Protein AF-A0A7Y5QGI1-F1 (afdb_monomer_lite)

pLDDT: mean 75.84, std 20.22, range [34.66, 97.06]

Secondary structure (DSSP, 8-state):
-HHHHHHHHHHHHHHHHHIIIIIHHHSGGGTT-HHHHHHHHHHHS-TT-EEEEEEEEEEETTEEEEEEEEEEEETTEEEE-HHHHHHHHHHHHHHHHHHHHHHHHHHHHHHHHHHHT-TTS--------------PPP------------------------S---B--SSEEEETTEEEETTSS-HHHHHHHHHHHTT---HHHHHHHHHHHHHHHHHTTSS-HHHHHHHHHHHHHHHH-

Sequence (241 aa):
MRTAGFGCLLLILSMVLLIGIVVIPVLPPLAEEPAIDNYLEPLLCPTGSTIVRDQYSMRDSDGTSYTMDVYCETDKDRENVTDKWIMYGLIGFVVPFVVGLLLFIGGIVRRARRAFQDPLAGLPIAGLSSATVSAASPISGSTARGQGVMVVHQSSATSPVEGVGIDMTGSILRVGGMEIDLNALKQGQVETFVQQAGQIGTTANDLVGRLKQLQEARDAGLITSSEYDRLRQELLDNWTD

Radius of gyration: 32.19 Å; chains: 1; bounding box: 87×61×84 Å

Structure (mmCIF, N/CA/C/O backbone):
data_AF-A0A7Y5QGI1-F1
#
_entry.id   AF-A0A7Y5QGI1-F1
#
loop_
_atom_site.group_PDB
_atom_site.id
_atom_site.type_symbol
_atom_site.label_atom_id
_atom_site.label_alt_id
_atom_site.label_comp_id
_atom_site.label_asym_id
_atom_site.label_entity_id
_atom_site.label_seq_id
_atom_site.pdbx_PDB_ins_code
_atom_site.Cartn_x
_atom_site.Cartn_y
_atom_site.Cartn_z
_atom_site.occupancy
_atom_site.B_iso_or_equiv
_atom_site.auth_seq_id
_atom_site.auth_comp_id
_atom_site.auth_asym_id
_atom_site.auth_atom_id
_atom_site.pdbx_PDB_model_num
ATOM 1 N N . MET A 1 1 ? 7.922 20.805 -21.589 1.00 59.47 1 MET A N 1
ATOM 2 C CA . MET A 1 1 ? 8.777 20.235 -20.519 1.00 59.47 1 MET A CA 1
ATOM 3 C C . MET A 1 1 ? 8.061 20.046 -19.175 1.00 59.47 1 MET A C 1
ATOM 5 O O . MET A 1 1 ? 8.505 19.195 -18.421 1.00 59.47 1 MET A O 1
ATOM 9 N N . ARG A 1 2 ? 6.950 20.743 -18.878 1.00 75.88 2 ARG A N 1
ATOM 10 C CA . ARG A 1 2 ? 6.286 20.687 -17.556 1.00 75.88 2 ARG A CA 1
ATOM 11 C C . ARG A 1 2 ? 5.599 19.356 -17.192 1.00 75.88 2 ARG A C 1
ATOM 13 O O . ARG A 1 2 ? 5.502 19.037 -16.017 1.00 75.88 2 ARG A O 1
ATOM 20 N N . THR A 1 3 ? 5.181 18.546 -18.166 1.00 79.38 3 THR A N 1
ATOM 21 C CA . THR A 1 3 ? 4.403 17.316 -17.903 1.00 79.38 3 THR A CA 1
ATOM 22 C C . THR A 1 3 ? 5.219 16.182 -17.278 1.00 79.38 3 THR A C 1
ATOM 24 O O . THR A 1 3 ? 4.684 15.423 -16.483 1.00 79.38 3 THR A O 1
ATOM 27 N N . ALA A 1 4 ? 6.514 16.077 -17.597 1.00 79.62 4 ALA A N 1
ATOM 28 C CA . ALA A 1 4 ? 7.378 15.040 -17.023 1.00 79.62 4 ALA A CA 1
ATOM 29 C C . ALA A 1 4 ? 7.680 15.301 -15.537 1.00 79.62 4 ALA A C 1
ATOM 31 O O . ALA A 1 4 ? 7.712 14.367 -14.744 1.00 79.62 4 ALA A O 1
ATOM 32 N N . GLY A 1 5 ? 7.847 16.574 -15.154 1.00 88.19 5 GLY A N 1
ATOM 33 C CA . GLY A 1 5 ? 8.018 16.954 -13.749 1.00 88.19 5 GLY A CA 1
ATOM 34 C C . GLY A 1 5 ? 6.765 16.674 -12.922 1.00 88.19 5 GLY A C 1
ATOM 35 O O . GLY A 1 5 ? 6.866 16.164 -11.814 1.00 88.19 5 GLY A O 1
ATOM 36 N N . PHE A 1 6 ? 5.583 16.924 -13.494 1.00 93.25 6 PHE A N 1
ATOM 37 C CA . PHE A 1 6 ? 4.313 16.642 -12.827 1.00 93.25 6 PHE A CA 1
ATOM 38 C C . PHE A 1 6 ? 4.088 15.141 -12.580 1.00 93.25 6 PHE A C 1
ATOM 40 O O . PHE A 1 6 ? 3.668 14.766 -11.491 1.00 93.25 6 PHE A O 1
ATOM 47 N N . GLY A 1 7 ? 4.437 14.274 -13.541 1.00 91.12 7 GLY A N 1
ATOM 48 C CA . GLY A 1 7 ? 4.374 12.819 -13.344 1.00 91.12 7 GLY A CA 1
ATOM 49 C C . GLY A 1 7 ? 5.291 12.332 -12.216 1.00 91.12 7 GLY A C 1
ATOM 50 O O . GLY A 1 7 ? 4.864 11.555 -11.371 1.00 91.12 7 GLY A O 1
ATOM 51 N N . CYS A 1 8 ? 6.522 12.852 -12.149 1.00 93.56 8 CYS A N 1
ATOM 52 C CA . CYS A 1 8 ? 7.457 12.526 -11.067 1.00 93.56 8 CYS A CA 1
ATOM 53 C C . CYS A 1 8 ? 6.937 12.989 -9.693 1.00 93.56 8 CYS A C 1
ATOM 55 O O . CYS A 1 8 ? 6.971 12.226 -8.732 1.00 93.56 8 CYS A O 1
ATOM 57 N N . LEU A 1 9 ? 6.384 14.206 -9.608 1.00 94.75 9 LEU A N 1
ATOM 58 C CA . LEU A 1 9 ? 5.782 14.715 -8.372 1.00 94.75 9 LEU A CA 1
ATOM 59 C C . LEU A 1 9 ? 4.599 13.861 -7.903 1.00 94.75 9 LEU A C 1
ATOM 61 O O . LEU A 1 9 ? 4.500 13.589 -6.712 1.00 94.75 9 LEU A O 1
ATOM 65 N N . LEU A 1 10 ? 3.737 13.406 -8.818 1.00 93.88 10 LEU A N 1
ATOM 66 C CA . LEU A 1 10 ? 2.629 12.506 -8.477 1.00 93.88 10 LEU A CA 1
ATOM 67 C C . LEU A 1 10 ? 3.113 11.154 -7.944 1.00 93.88 10 LEU A C 1
ATOM 69 O O . LEU A 1 10 ? 2.526 10.638 -6.998 1.00 93.88 10 LEU A O 1
ATOM 73 N N . LEU A 1 11 ? 4.193 10.602 -8.502 1.00 94.25 11 LEU A N 1
ATOM 74 C CA . LEU A 1 11 ? 4.784 9.363 -7.992 1.00 94.25 11 LEU A CA 1
ATOM 75 C C . LEU A 1 11 ? 5.359 9.550 -6.584 1.00 94.25 11 LEU A C 1
ATOM 77 O O . LEU A 1 11 ? 5.079 8.734 -5.708 1.00 94.25 11 LEU A O 1
ATOM 81 N N . ILE A 1 12 ? 6.088 10.643 -6.337 1.00 95.31 12 ILE A N 1
ATOM 82 C CA . ILE A 1 12 ? 6.601 10.963 -4.996 1.00 95.31 12 ILE A CA 1
ATOM 83 C C . ILE A 1 12 ? 5.439 11.141 -4.014 1.00 95.31 12 ILE A C 1
ATOM 85 O O . ILE A 1 12 ? 5.464 10.565 -2.930 1.00 95.31 12 ILE A O 1
ATOM 89 N N . LEU A 1 13 ? 4.397 11.879 -4.406 1.00 94.88 13 LEU A N 1
ATOM 90 C CA . LEU A 1 13 ? 3.199 12.060 -3.590 1.00 94.88 13 LEU A CA 1
ATOM 91 C C . LEU A 1 13 ? 2.529 10.718 -3.267 1.00 94.88 13 LEU A C 1
ATOM 93 O O . LEU A 1 13 ? 2.175 10.490 -2.116 1.00 94.88 13 LEU A O 1
ATOM 97 N N . SER A 1 14 ? 2.404 9.815 -4.247 1.00 93.56 14 SER A N 1
ATOM 98 C CA . SER A 1 14 ? 1.838 8.476 -4.027 1.00 93.56 14 SER A CA 1
ATOM 99 C C . SER A 1 14 ? 2.672 7.655 -3.043 1.00 93.56 14 SER A C 1
ATOM 101 O O . SER A 1 14 ? 2.112 6.969 -2.195 1.00 93.56 14 SER A O 1
ATOM 103 N N . MET A 1 15 ? 4.001 7.784 -3.097 1.00 94.12 15 MET A N 1
ATOM 104 C CA . MET A 1 15 ? 4.906 7.097 -2.178 1.00 94.12 15 MET A CA 1
ATOM 105 C C . MET A 1 15 ? 4.758 7.638 -0.753 1.00 94.12 15 MET A C 1
ATOM 107 O O . MET A 1 15 ? 4.635 6.863 0.189 1.00 94.12 15 MET A O 1
ATOM 111 N N . VAL A 1 16 ? 4.720 8.964 -0.593 1.00 94.06 16 VAL A N 1
ATOM 112 C CA . VAL A 1 16 ? 4.500 9.602 0.715 1.00 94.06 16 VAL A CA 1
ATOM 113 C C . VAL A 1 16 ? 3.142 9.202 1.286 1.00 94.06 16 VAL A C 1
ATOM 115 O O . VAL A 1 16 ? 3.044 8.915 2.473 1.00 94.06 16 VAL A O 1
ATOM 118 N N . LEU A 1 17 ? 2.110 9.134 0.445 1.00 90.81 17 LEU A N 1
ATOM 119 C CA . LEU A 1 17 ? 0.764 8.753 0.855 1.00 90.81 17 LEU A CA 1
ATOM 120 C C . LEU A 1 17 ? 0.681 7.268 1.244 1.00 90.81 17 LEU A C 1
ATOM 122 O O . LEU A 1 17 ? 0.070 6.950 2.258 1.00 90.81 17 LEU A O 1
ATOM 126 N N . LEU A 1 18 ? 1.362 6.369 0.523 1.00 90.06 18 LEU A N 1
ATOM 127 C CA . LEU A 1 18 ? 1.477 4.959 0.915 1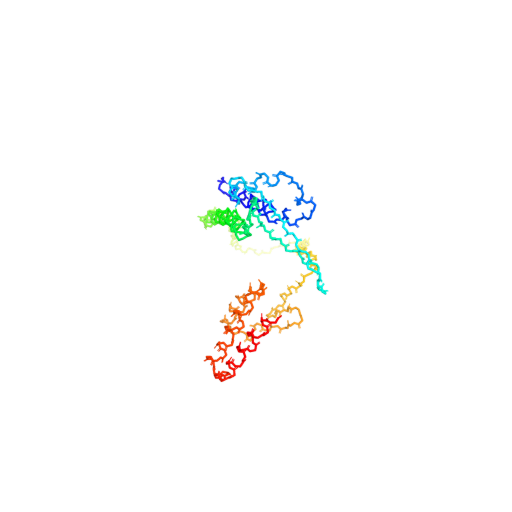.00 90.06 18 LEU A CA 1
ATOM 128 C C . LEU A 1 18 ? 2.197 4.806 2.254 1.00 90.06 18 LEU A C 1
ATOM 130 O O . LEU A 1 18 ? 1.719 4.085 3.125 1.00 90.06 18 LEU A O 1
ATOM 134 N N . ILE A 1 19 ? 3.319 5.502 2.446 1.00 91.06 19 ILE A N 1
ATOM 135 C CA . ILE A 1 19 ? 4.050 5.465 3.717 1.00 91.06 19 ILE A CA 1
ATOM 136 C C . ILE A 1 19 ? 3.165 6.015 4.841 1.00 91.06 19 ILE A C 1
ATOM 138 O O . ILE A 1 19 ? 3.051 5.390 5.891 1.00 91.06 19 ILE A O 1
ATOM 142 N N . GLY A 1 20 ? 2.491 7.139 4.600 1.00 89.25 20 GLY A N 1
ATOM 143 C CA . GLY A 1 20 ? 1.634 7.796 5.580 1.00 89.25 20 GLY A CA 1
ATOM 144 C C . GLY A 1 20 ? 0.416 6.976 6.001 1.00 89.25 20 GLY A C 1
ATOM 145 O O . GLY A 1 20 ? 0.066 6.976 7.175 1.00 89.25 20 GLY A O 1
ATOM 146 N N . ILE A 1 21 ? -0.217 6.268 5.063 1.00 85.31 21 ILE A N 1
ATOM 147 C CA . ILE A 1 21 ? -1.444 5.507 5.334 1.00 85.31 21 ILE A CA 1
ATOM 148 C C . ILE A 1 21 ? -1.148 4.070 5.764 1.00 85.31 21 ILE A C 1
ATOM 150 O O . ILE A 1 21 ? -1.840 3.551 6.630 1.00 85.31 21 ILE A O 1
ATOM 154 N N . VAL A 1 22 ? -0.151 3.413 5.166 1.00 84.81 22 VAL A N 1
ATOM 155 C CA . VAL A 1 22 ? 0.097 1.977 5.378 1.00 84.81 22 VAL A CA 1
ATOM 156 C C . VAL A 1 22 ? 1.234 1.745 6.363 1.00 84.81 22 VAL A C 1
ATOM 158 O O . VAL A 1 22 ? 1.105 0.933 7.269 1.00 84.81 22 VAL A O 1
ATOM 161 N N . VAL A 1 23 ? 2.359 2.446 6.204 1.00 85.75 23 VAL A N 1
ATOM 162 C CA . VAL A 1 23 ? 3.575 2.147 6.980 1.00 85.75 23 VAL A CA 1
ATOM 163 C C . VAL A 1 23 ? 3.521 2.780 8.368 1.00 85.75 23 VAL A C 1
ATOM 165 O O . VAL A 1 23 ? 3.872 2.122 9.343 1.00 85.75 23 VAL A O 1
ATOM 168 N N . ILE A 1 24 ? 3.069 4.033 8.475 1.00 87.81 24 ILE A N 1
ATOM 169 C CA . ILE A 1 24 ? 3.027 4.758 9.754 1.00 87.81 24 ILE A CA 1
ATOM 170 C C . ILE A 1 24 ? 2.150 4.049 10.802 1.00 87.81 24 ILE A C 1
ATOM 172 O O . ILE A 1 24 ? 2.659 3.831 11.899 1.00 87.81 24 ILE A O 1
ATOM 176 N N . PRO A 1 25 ? 0.902 3.624 10.510 1.00 79.56 25 PRO A N 1
ATOM 177 C CA . PRO A 1 25 ? 0.055 2.983 11.523 1.00 79.56 25 PRO A CA 1
ATOM 178 C C . PRO A 1 25 ? 0.563 1.615 11.992 1.00 79.56 25 PRO A C 1
ATOM 180 O O . PRO A 1 25 ? 0.227 1.176 13.086 1.00 79.56 25 PRO A O 1
ATOM 183 N N . VAL A 1 26 ? 1.376 0.936 11.176 1.00 79.19 26 VAL A N 1
ATOM 184 C CA . VAL A 1 26 ? 1.947 -0.380 11.509 1.00 79.19 26 VAL A CA 1
ATOM 185 C C . VAL A 1 26 ? 3.152 -0.251 12.448 1.00 79.19 26 VAL A C 1
ATOM 187 O O . VAL A 1 26 ? 3.536 -1.222 13.098 1.00 79.19 26 VAL A O 1
ATOM 190 N N . LEU A 1 27 ? 3.753 0.939 12.565 1.00 83.69 27 LEU A N 1
ATOM 191 C CA . LEU A 1 27 ? 4.884 1.157 13.459 1.00 83.69 27 LEU A CA 1
ATOM 192 C C . LEU A 1 27 ? 4.400 1.322 14.915 1.00 83.69 27 LEU A C 1
ATOM 194 O O . LEU A 1 27 ? 3.726 2.307 15.219 1.00 83.69 27 LEU A O 1
ATOM 198 N N . PRO A 1 28 ? 4.823 0.441 15.846 1.00 77.62 28 PRO A N 1
ATOM 199 C CA . PRO A 1 28 ? 4.409 0.484 17.251 1.00 77.62 28 PRO A CA 1
ATOM 200 C C . PRO A 1 28 ? 4.540 1.854 17.941 1.00 77.62 28 PRO A C 1
ATOM 202 O O . PRO A 1 28 ? 3.606 2.247 18.632 1.00 77.62 28 PRO A O 1
ATOM 205 N N . PRO A 1 29 ? 5.633 2.632 17.764 1.00 80.56 29 PRO A N 1
ATOM 206 C CA . PRO A 1 29 ? 5.785 3.900 18.480 1.00 80.56 29 PRO A CA 1
ATOM 207 C C . PRO A 1 29 ? 4.872 5.026 17.971 1.00 80.56 29 PRO A C 1
ATOM 209 O O . PRO A 1 29 ? 4.845 6.088 18.584 1.00 80.56 29 PRO A O 1
ATOM 212 N N . LEU A 1 30 ? 4.167 4.837 16.850 1.00 77.88 30 LEU A N 1
ATOM 213 C CA . LEU A 1 30 ? 3.299 5.858 16.249 1.00 77.88 30 LEU A CA 1
ATOM 214 C C . LEU A 1 30 ? 1.807 5.573 16.462 1.00 77.88 30 LEU A C 1
ATOM 216 O O . LEU A 1 30 ? 0.984 6.424 16.143 1.00 77.88 30 LEU A O 1
ATOM 220 N N . ALA A 1 31 ? 1.450 4.413 17.020 1.00 70.25 31 ALA A N 1
ATOM 221 C CA . ALA A 1 31 ? 0.056 4.028 17.232 1.00 70.25 31 ALA A CA 1
ATOM 222 C C . ALA A 1 31 ? -0.657 4.861 18.317 1.00 70.25 31 ALA A C 1
ATOM 224 O O . ALA A 1 31 ? -1.880 4.951 18.294 1.00 70.25 31 ALA A O 1
ATOM 225 N N . GLU A 1 32 ? 0.093 5.480 19.235 1.00 80.19 32 GLU A N 1
ATOM 226 C CA . GLU A 1 32 ? -0.442 6.236 20.382 1.00 80.19 32 GLU A CA 1
ATOM 227 C C . GLU A 1 32 ? -0.577 7.751 20.121 1.00 80.19 32 GLU A C 1
ATOM 229 O O . GLU A 1 32 ? -0.894 8.516 21.032 1.00 80.19 32 GLU A O 1
ATOM 234 N N . GLU A 1 33 ? -0.308 8.221 18.898 1.00 84.94 33 GLU A N 1
ATOM 235 C CA . GLU A 1 33 ? -0.303 9.653 18.581 1.00 84.94 33 GLU A CA 1
ATOM 236 C C . GLU A 1 33 ? -1.724 10.139 18.206 1.00 84.94 33 GLU A C 1
ATOM 238 O O . GLU A 1 33 ? -2.267 9.731 17.172 1.00 84.94 33 GLU A O 1
ATOM 243 N N . PRO A 1 34 ? -2.357 11.021 19.010 1.00 86.75 34 PRO A N 1
ATOM 244 C CA . PRO A 1 34 ? -3.757 11.403 18.818 1.00 86.75 34 PRO A CA 1
ATOM 245 C C . PRO A 1 34 ? -3.996 12.222 17.541 1.00 86.75 34 PRO A C 1
ATOM 247 O O . PRO A 1 34 ? -5.144 12.368 17.113 1.00 86.75 34 PRO A O 1
ATOM 250 N N . ALA A 1 35 ? -2.965 12.784 16.899 1.00 86.94 35 ALA A N 1
ATOM 251 C CA . ALA A 1 35 ? -3.150 13.525 15.652 1.00 86.94 35 ALA A CA 1
ATOM 252 C C . ALA A 1 35 ? -3.557 12.604 14.494 1.00 86.94 35 ALA A C 1
ATOM 254 O O . ALA A 1 35 ? -4.294 13.029 13.602 1.00 86.94 35 ALA A O 1
ATOM 255 N N . ILE A 1 36 ? -3.107 11.346 14.520 1.00 83.44 36 ILE A N 1
ATOM 256 C CA . ILE A 1 36 ? -3.449 10.347 13.504 1.00 83.44 36 ILE A CA 1
ATOM 257 C C . ILE A 1 36 ? -4.935 9.982 13.617 1.00 83.44 36 ILE A C 1
ATOM 259 O O . ILE A 1 36 ? -5.638 9.921 12.604 1.00 83.44 36 ILE A O 1
ATOM 263 N N . ASP A 1 37 ? -5.436 9.834 14.843 1.00 86.75 37 ASP A N 1
ATOM 264 C CA . ASP A 1 37 ? -6.838 9.499 15.112 1.00 86.75 37 ASP A CA 1
ATOM 265 C C . ASP A 1 37 ? -7.783 10.596 14.636 1.00 86.75 37 ASP A C 1
ATOM 267 O O . ASP A 1 37 ? -8.708 10.309 13.882 1.00 86.75 37 ASP A O 1
ATOM 271 N N . ASN A 1 38 ? -7.471 11.861 14.931 1.00 89.38 38 ASN A N 1
ATOM 272 C CA . ASN A 1 38 ? -8.275 13.005 14.489 1.00 89.38 38 ASN A CA 1
ATOM 273 C C . ASN A 1 38 ? -8.428 13.106 12.957 1.00 89.38 38 ASN A C 1
ATOM 275 O O . ASN A 1 38 ? -9.397 13.690 12.469 1.00 89.38 38 ASN A O 1
ATOM 279 N N . TYR A 1 39 ? -7.471 12.581 12.184 1.00 87.69 39 TYR A N 1
ATOM 280 C CA . TYR A 1 39 ? -7.550 12.586 10.721 1.00 87.69 39 TYR A CA 1
ATOM 281 C C . TYR A 1 39 ? -8.333 11.388 10.169 1.00 87.69 39 TYR A C 1
ATOM 283 O O . TYR A 1 39 ? -9.070 11.523 9.190 1.00 87.69 39 TYR A O 1
ATOM 291 N N . LEU A 1 40 ? -8.172 10.214 10.783 1.00 87.69 40 LEU A N 1
ATOM 292 C CA . LEU A 1 40 ? -8.772 8.960 10.319 1.00 87.69 40 LEU A CA 1
ATOM 293 C C . LEU A 1 40 ? -10.220 8.783 10.783 1.00 87.69 40 LEU A C 1
ATOM 295 O O . LEU A 1 40 ? -11.025 8.221 10.043 1.00 87.69 40 LEU A O 1
ATOM 299 N N . GLU A 1 41 ? -10.559 9.279 11.970 1.00 92.75 41 GLU A N 1
ATOM 300 C CA . GLU A 1 41 ? -11.887 9.165 12.574 1.00 92.75 41 GLU A CA 1
ATOM 301 C C . GLU A 1 41 ? -13.013 9.693 11.663 1.00 92.75 41 GLU A C 1
ATOM 303 O O . GLU A 1 41 ? -13.912 8.911 11.361 1.00 92.75 41 GLU A O 1
ATOM 308 N N . PRO A 1 42 ? -12.968 10.920 11.098 1.00 93.25 42 PRO A N 1
ATOM 309 C CA . PRO A 1 42 ? -14.032 11.398 10.208 1.00 93.25 42 PRO A CA 1
ATOM 310 C C . PRO A 1 42 ? -14.078 10.686 8.848 1.00 93.25 42 PRO A C 1
ATOM 312 O O . PRO A 1 42 ? -15.062 10.821 8.119 1.00 93.25 42 PRO A O 1
ATOM 315 N N . LEU A 1 43 ? -13.008 9.981 8.466 1.00 90.75 43 LEU A N 1
ATOM 316 C CA . LEU A 1 43 ? -12.928 9.272 7.189 1.00 90.75 43 LEU A CA 1
ATOM 317 C C . LEU A 1 43 ? -13.484 7.845 7.293 1.00 90.75 43 LEU A C 1
ATOM 319 O O . LEU A 1 43 ? -14.101 7.349 6.350 1.00 90.75 43 LEU A O 1
ATOM 323 N N . LEU A 1 44 ? -13.234 7.182 8.422 1.00 93.81 44 LEU A N 1
ATOM 324 C CA . LEU A 1 44 ? -13.557 5.771 8.634 1.00 93.81 44 LEU A CA 1
ATOM 325 C C . LEU A 1 44 ? -14.827 5.572 9.455 1.00 93.81 44 LEU A C 1
ATOM 327 O O . LEU A 1 44 ? -15.577 4.630 9.191 1.00 93.81 44 LEU A O 1
ATOM 331 N N . CYS A 1 45 ? -15.055 6.445 10.433 1.00 96.00 45 CYS A N 1
ATOM 332 C CA . CYS A 1 45 ? -16.084 6.276 11.437 1.00 96.00 45 CYS A CA 1
ATOM 333 C C . CYS A 1 45 ? -17.232 7.287 11.261 1.00 96.00 45 CYS A C 1
ATOM 335 O O . CYS A 1 45 ? -17.018 8.428 10.840 1.00 96.00 45 CYS A O 1
ATOM 337 N N . PRO A 1 46 ? -18.479 6.892 11.575 1.00 94.94 46 PRO A N 1
ATOM 338 C CA . PRO A 1 46 ? -19.593 7.825 11.686 1.00 94.94 46 PRO A CA 1
ATOM 339 C C . PRO A 1 46 ? -19.322 8.926 12.725 1.00 94.94 46 PRO A C 1
ATOM 341 O O . PRO A 1 46 ? -18.573 8.749 13.684 1.00 94.94 46 PRO A O 1
ATOM 344 N N . THR A 1 47 ? -19.977 10.077 12.575 1.00 94.69 47 THR A N 1
ATOM 345 C CA . THR A 1 47 ? -19.866 11.176 13.546 1.00 94.69 47 THR A CA 1
ATOM 346 C C . THR A 1 47 ? -20.300 10.725 14.943 1.00 94.69 47 THR A C 1
ATOM 348 O O . THR A 1 47 ? -21.463 10.367 15.127 1.00 94.69 47 THR A O 1
ATOM 351 N N . GLY A 1 48 ? -19.393 10.811 15.921 1.00 93.50 48 GLY A N 1
ATOM 352 C CA . GLY A 1 48 ? -19.661 10.495 17.330 1.00 93.50 48 GLY A CA 1
ATOM 353 C C . GLY A 1 48 ? -19.208 9.108 17.797 1.00 93.50 48 GLY A C 1
ATOM 354 O O . GLY A 1 48 ? -19.480 8.764 18.942 1.00 93.50 48 GLY A O 1
ATOM 355 N N . SER A 1 49 ? -18.531 8.328 16.951 1.00 95.94 49 SER A N 1
ATOM 356 C CA . SER A 1 49 ? -17.872 7.073 17.345 1.00 95.94 49 SER A CA 1
ATOM 357 C C . SER A 1 49 ? -16.357 7.222 17.324 1.00 95.94 49 SER A C 1
ATOM 35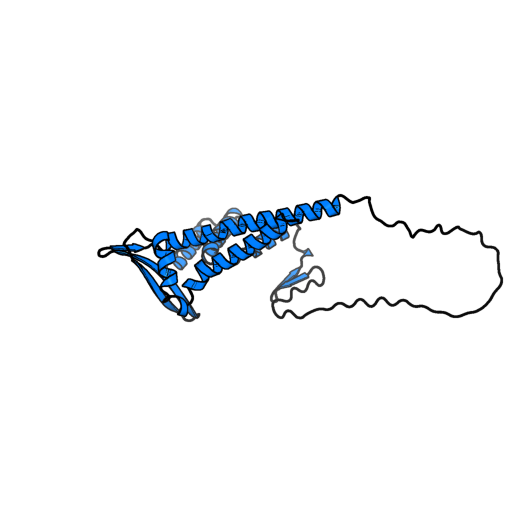9 O O . SER A 1 49 ? -15.839 7.845 16.399 1.00 95.94 49 SER A O 1
ATOM 361 N N . THR A 1 50 ? -15.672 6.598 18.280 1.00 95.12 50 THR A N 1
ATOM 362 C CA . THR A 1 50 ? -14.213 6.670 18.416 1.00 95.12 50 THR A CA 1
ATOM 363 C C . THR A 1 50 ? -13.533 5.506 17.710 1.00 95.12 50 THR A C 1
ATOM 365 O O . THR A 1 50 ? -14.004 4.367 17.779 1.00 95.12 50 THR A O 1
ATOM 368 N N . ILE A 1 51 ? -12.401 5.773 17.060 1.00 94.00 51 ILE A N 1
ATOM 369 C CA . ILE A 1 51 ? -11.585 4.729 16.439 1.00 94.00 51 ILE A CA 1
ATOM 370 C C . ILE A 1 51 ? -10.789 3.967 17.506 1.00 94.00 51 ILE A C 1
ATOM 372 O O . ILE A 1 51 ? -10.109 4.566 18.335 1.00 94.00 51 ILE A O 1
ATOM 376 N N . VAL A 1 52 ? -10.861 2.639 17.475 1.00 93.81 52 VAL A N 1
ATOM 377 C CA . VAL A 1 52 ? -10.085 1.747 18.346 1.00 93.81 52 VAL A CA 1
ATOM 378 C C . VAL A 1 52 ? -9.294 0.796 17.459 1.00 93.81 52 VAL A C 1
ATOM 380 O O . VAL A 1 52 ? -9.834 0.226 16.508 1.00 93.81 52 VAL A O 1
ATOM 383 N N . ARG A 1 53 ? -7.996 0.655 17.736 1.00 91.31 53 ARG A N 1
ATOM 384 C CA . ARG A 1 53 ? -7.097 -0.235 16.994 1.00 91.31 53 ARG A CA 1
ATOM 385 C C . ARG A 1 53 ? -6.616 -1.335 17.924 1.00 91.31 53 ARG A C 1
ATOM 387 O O . ARG A 1 53 ? -5.864 -1.056 18.855 1.00 91.31 53 ARG A O 1
ATOM 394 N N . ASP A 1 54 ? -7.017 -2.565 17.639 1.00 92.75 54 ASP A N 1
ATOM 395 C CA . ASP A 1 54 ? -6.541 -3.732 18.374 1.00 92.75 54 ASP A CA 1
ATOM 396 C C . ASP A 1 54 ? -5.389 -4.356 17.579 1.00 92.75 54 ASP A C 1
ATOM 398 O O . ASP A 1 54 ? -5.554 -4.795 16.438 1.00 92.75 54 ASP A O 1
ATOM 402 N N . GLN A 1 55 ? -4.190 -4.340 18.163 1.00 88.88 55 GLN A N 1
ATOM 403 C CA . GLN A 1 55 ? -2.987 -4.891 17.547 1.00 88.88 55 GLN A CA 1
ATOM 404 C C . GLN A 1 55 ? -2.677 -6.248 18.180 1.00 88.88 55 GLN A C 1
ATOM 406 O O . GLN A 1 55 ? -2.408 -6.346 19.379 1.00 88.88 55 GLN A O 1
ATOM 411 N N . TYR A 1 56 ? -2.702 -7.303 17.371 1.00 89.69 56 TYR A N 1
ATOM 412 C CA . TYR A 1 56 ? -2.386 -8.656 17.808 1.00 89.69 56 TYR A CA 1
ATOM 413 C C . TYR A 1 56 ? -0.999 -9.027 17.287 1.00 89.69 56 TYR A C 1
ATOM 415 O O . TYR A 1 56 ? -0.728 -8.950 16.088 1.00 89.69 56 TYR A O 1
ATOM 423 N N . SER A 1 57 ? -0.106 -9.437 18.186 1.00 91.00 57 SER A N 1
ATOM 424 C CA . SER A 1 57 ? 1.172 -10.036 17.804 1.00 91.00 57 SER A CA 1
ATOM 425 C C . SER A 1 57 ? 1.067 -11.552 17.923 1.00 91.00 57 SER A C 1
ATOM 427 O O . SER A 1 57 ? 0.899 -12.063 19.033 1.00 91.00 57 SER A O 1
ATOM 429 N N . MET A 1 58 ? 1.195 -12.270 16.813 1.00 89.88 58 MET A N 1
ATOM 430 C CA . MET A 1 58 ? 1.368 -13.722 16.839 1.00 89.88 58 MET A CA 1
ATOM 431 C C . MET A 1 58 ? 2.864 -14.017 16.752 1.00 89.88 58 MET A C 1
ATOM 433 O O . MET A 1 58 ? 3.583 -13.443 15.932 1.00 89.88 58 MET A O 1
ATOM 437 N N . ARG A 1 59 ? 3.361 -14.847 17.670 1.00 91.81 59 ARG A N 1
ATOM 438 C CA . ARG A 1 59 ? 4.770 -15.237 17.717 1.00 91.81 59 ARG A CA 1
ATOM 439 C C . ARG A 1 59 ? 4.875 -16.700 17.335 1.00 91.81 59 ARG A C 1
ATOM 441 O O . ARG A 1 59 ? 4.627 -17.565 18.170 1.00 91.81 59 ARG A O 1
ATOM 448 N N . ASP A 1 60 ? 5.278 -16.930 16.096 1.00 92.19 60 ASP A N 1
ATOM 449 C CA . ASP A 1 60 ? 5.518 -18.258 15.553 1.00 92.19 60 ASP A CA 1
ATOM 450 C C . ASP A 1 60 ? 7.019 -18.549 15.480 1.00 92.19 60 ASP A C 1
ATOM 452 O O . ASP A 1 60 ? 7.869 -17.673 15.672 1.00 92.19 60 ASP A O 1
ATOM 456 N N . SER A 1 61 ? 7.351 -19.809 15.197 1.00 93.31 61 SER A N 1
ATOM 457 C CA . SER A 1 61 ? 8.723 -20.288 14.980 1.00 93.31 61 SER A CA 1
ATOM 458 C C . SER A 1 61 ? 9.496 -19.447 13.953 1.00 93.31 61 SER A C 1
ATOM 460 O O . SER A 1 61 ? 10.711 -19.299 14.076 1.00 93.31 61 SER A O 1
ATOM 462 N N . ASP A 1 62 ? 8.781 -18.875 12.979 1.00 93.12 62 ASP A N 1
ATOM 463 C CA . ASP A 1 62 ? 9.336 -18.123 11.848 1.00 93.12 62 ASP A CA 1
ATOM 464 C C . ASP A 1 62 ? 9.433 -16.608 12.097 1.00 93.12 62 ASP A C 1
ATOM 466 O O . ASP A 1 62 ? 9.995 -15.875 11.280 1.00 93.12 62 ASP A O 1
ATOM 470 N N . GLY A 1 63 ? 8.924 -16.114 13.231 1.00 91.12 63 GLY A N 1
ATOM 471 C CA . GLY A 1 63 ? 9.010 -14.702 13.597 1.00 91.12 63 GLY A CA 1
ATOM 472 C C . GLY A 1 63 ? 7.778 -14.162 14.318 1.00 91.12 63 GLY A C 1
ATOM 473 O O . GLY A 1 63 ? 6.835 -14.877 14.643 1.00 91.12 63 GLY A O 1
ATOM 474 N N . THR A 1 64 ? 7.807 -12.856 14.586 1.00 89.88 64 THR A N 1
ATOM 475 C CA . THR A 1 64 ? 6.650 -12.127 15.115 1.00 89.88 64 THR A CA 1
ATOM 476 C C . THR A 1 64 ? 5.892 -11.505 13.949 1.00 89.88 64 THR A C 1
ATOM 478 O O . THR A 1 64 ? 6.434 -10.630 13.269 1.00 89.88 64 THR A O 1
ATOM 481 N N . SER A 1 65 ? 4.653 -11.932 13.728 1.00 86.62 65 SER A N 1
ATOM 482 C CA . SER A 1 65 ? 3.725 -11.251 12.830 1.00 86.62 65 SER A CA 1
ATOM 483 C C . SER A 1 65 ? 2.868 -10.276 13.636 1.00 86.62 65 SER A C 1
ATOM 485 O O . SER A 1 65 ? 2.508 -10.529 14.788 1.00 86.62 65 SER A O 1
ATOM 487 N N . TYR A 1 66 ? 2.582 -9.124 13.039 1.00 85.06 66 TYR A N 1
ATOM 488 C CA . TYR A 1 66 ? 1.711 -8.107 13.613 1.00 85.06 66 TYR A CA 1
ATOM 489 C C . TYR A 1 66 ? 0.500 -7.975 12.702 1.00 85.06 66 TYR A C 1
ATOM 491 O O . TYR A 1 66 ? 0.652 -7.698 11.512 1.00 85.06 66 TYR A O 1
ATOM 499 N N . THR A 1 67 ? -0.686 -8.181 13.262 1.00 87.88 67 THR A N 1
ATOM 500 C CA . THR A 1 67 ? -1.954 -7.885 12.596 1.00 87.88 67 THR A CA 1
ATOM 501 C C . THR A 1 67 ? -2.686 -6.800 13.376 1.00 87.88 67 THR A C 1
ATOM 503 O O . THR A 1 67 ? -2.521 -6.677 14.591 1.00 87.88 67 THR A O 1
ATOM 506 N N . MET A 1 68 ? -3.444 -5.970 12.672 1.00 89.00 68 MET A N 1
ATOM 507 C CA . MET A 1 68 ? -4.164 -4.844 13.252 1.00 89.00 68 MET A CA 1
ATOM 508 C C . MET A 1 68 ? -5.584 -4.840 12.717 1.00 89.00 68 MET A C 1
ATOM 510 O O . MET A 1 68 ? -5.780 -4.773 11.503 1.00 89.00 68 MET A O 1
ATOM 514 N N . ASP A 1 69 ? -6.545 -4.851 13.632 1.00 93.19 69 ASP A N 1
ATOM 515 C CA . ASP A 1 69 ? -7.946 -4.635 13.309 1.00 93.19 69 ASP A CA 1
ATOM 516 C C . ASP A 1 69 ? -8.379 -3.237 13.744 1.00 93.19 69 ASP A C 1
ATOM 518 O O . ASP A 1 69 ? -7.977 -2.731 14.797 1.00 93.19 69 ASP A O 1
ATOM 522 N N . VAL A 1 70 ? -9.192 -2.599 12.904 1.00 93.62 70 VAL A N 1
ATOM 523 C CA . VAL A 1 70 ? -9.699 -1.248 13.129 1.00 93.62 70 VAL A CA 1
ATOM 524 C C . VAL A 1 70 ? -11.198 -1.323 13.356 1.00 93.62 70 VAL A C 1
ATOM 526 O O . VAL A 1 70 ? -11.952 -1.781 12.493 1.00 93.62 70 VAL A O 1
ATOM 529 N N . TYR A 1 71 ? -11.628 -0.825 14.507 1.00 96.12 71 TYR A N 1
ATOM 530 C CA . TYR A 1 71 ? -13.024 -0.783 14.909 1.00 96.12 71 TYR A CA 1
ATOM 531 C C . TYR A 1 71 ? -13.471 0.661 15.112 1.00 96.12 71 TYR A C 1
ATOM 533 O O . TYR A 1 71 ? -12.705 1.502 15.584 1.00 96.12 71 TYR A O 1
ATOM 541 N N . CYS A 1 72 ? -14.730 0.938 14.787 1.00 96.94 72 CYS A N 1
ATOM 542 C CA . CYS A 1 72 ? -15.412 2.127 15.285 1.00 96.94 72 CYS A CA 1
ATOM 543 C C . CYS A 1 72 ? -16.257 1.695 16.481 1.00 96.94 72 CYS A C 1
ATOM 545 O O . CYS A 1 72 ? -17.190 0.899 16.335 1.00 96.94 72 CYS A O 1
ATOM 547 N N . GLU A 1 73 ? -15.905 2.187 17.665 1.00 97.06 73 GLU A N 1
ATOM 548 C CA . GLU A 1 73 ? -16.627 1.901 18.898 1.00 97.06 73 GLU A CA 1
ATOM 549 C C . GLU A 1 73 ? -17.591 3.050 19.204 1.00 97.06 73 GLU A C 1
ATOM 551 O O . GLU A 1 73 ? -17.221 4.224 19.271 1.00 97.06 73 GLU A O 1
ATOM 556 N N . THR A 1 74 ? -18.862 2.693 19.348 1.00 96.38 74 THR A N 1
ATOM 557 C CA . THR A 1 74 ? -19.909 3.543 19.924 1.00 96.38 74 THR A CA 1
ATOM 558 C C . THR A 1 74 ? -20.265 2.966 21.296 1.00 96.38 74 THR A C 1
ATOM 560 O O . THR A 1 74 ? -20.023 1.786 21.531 1.00 96.38 74 THR A O 1
ATOM 563 N N . ASP A 1 75 ? -20.922 3.726 22.179 1.00 95.44 75 ASP A N 1
ATOM 564 C CA . ASP A 1 75 ? -21.318 3.300 23.541 1.00 95.44 75 ASP A CA 1
ATOM 565 C C . ASP A 1 75 ? -21.998 1.913 23.657 1.00 95.44 75 ASP A C 1
ATOM 567 O O . ASP A 1 75 ? -22.147 1.385 24.760 1.00 95.44 75 ASP A O 1
ATOM 571 N N . LYS A 1 76 ? -22.500 1.342 22.554 1.00 92.69 76 LYS A N 1
ATOM 572 C CA . LYS A 1 76 ? -23.276 0.094 22.535 1.00 92.69 76 LYS A CA 1
ATOM 573 C C . LYS A 1 76 ? -22.852 -0.919 21.474 1.00 92.69 76 LYS A C 1
ATOM 575 O O . LYS A 1 76 ? -23.397 -2.019 21.496 1.00 92.69 76 LYS A O 1
ATOM 580 N N . ASP A 1 77 ? -21.965 -0.563 20.546 1.00 96.81 77 ASP A N 1
ATOM 581 C CA . ASP A 1 77 ? -21.651 -1.426 19.404 1.00 96.81 77 ASP A CA 1
ATOM 582 C C . ASP A 1 77 ? -20.227 -1.198 18.877 1.00 96.81 77 ASP A C 1
ATOM 584 O O . ASP A 1 77 ? -19.698 -0.083 18.956 1.00 96.81 77 ASP A O 1
ATOM 588 N N . ARG A 1 78 ? -19.627 -2.260 18.329 1.00 96.69 78 ARG A N 1
ATOM 589 C CA . ARG A 1 78 ? -18.307 -2.248 17.680 1.00 96.69 78 ARG A CA 1
ATOM 590 C C . ARG A 1 78 ? -18.457 -2.730 16.242 1.00 96.69 78 ARG A C 1
ATOM 592 O O . ARG A 1 78 ? -18.653 -3.918 15.997 1.00 96.69 78 ARG A O 1
ATOM 599 N N . GLU A 1 79 ? -18.310 -1.817 15.287 1.00 96.81 79 GLU A N 1
ATOM 600 C CA . GLU A 1 79 ? -18.310 -2.159 13.861 1.00 96.81 79 GLU A CA 1
ATOM 601 C C . GLU A 1 79 ? -16.865 -2.360 13.384 1.00 96.81 79 GLU A C 1
ATOM 603 O O . GLU A 1 79 ? -16.021 -1.476 13.548 1.00 96.81 79 GLU A O 1
ATOM 608 N N . ASN A 1 80 ? -16.569 -3.520 12.787 1.00 95.81 80 ASN A N 1
ATOM 609 C CA . ASN A 1 80 ? -15.286 -3.753 12.125 1.00 95.81 80 ASN A CA 1
ATOM 610 C C . ASN A 1 80 ? -15.235 -2.932 10.828 1.00 95.81 80 ASN A C 1
ATOM 612 O O . ASN A 1 80 ? -16.047 -3.127 9.919 1.00 95.81 80 ASN A O 1
ATOM 616 N N . VAL A 1 81 ? -14.270 -2.018 10.748 1.00 96.06 81 VAL A N 1
ATOM 617 C CA . VAL A 1 81 ? -14.043 -1.149 9.586 1.00 96.06 81 VAL A CA 1
ATOM 618 C C . VAL A 1 81 ? -12.681 -1.392 8.934 1.00 96.06 81 VAL A C 1
ATOM 620 O O . VAL A 1 81 ? -12.264 -0.598 8.085 1.00 96.06 81 VAL A O 1
ATOM 623 N N . THR A 1 82 ? -12.004 -2.496 9.269 1.00 94.25 82 THR A N 1
ATOM 624 C CA . THR A 1 82 ? -10.709 -2.884 8.688 1.00 94.25 82 THR A CA 1
ATOM 625 C C . THR A 1 82 ? -10.780 -2.919 7.159 1.00 94.25 82 THR A C 1
ATOM 627 O O . THR A 1 82 ? -9.915 -2.358 6.487 1.00 94.25 82 THR A O 1
ATOM 630 N N . ASP A 1 83 ? -11.850 -3.487 6.592 1.00 93.69 83 ASP A N 1
ATOM 631 C CA . ASP A 1 83 ? -12.023 -3.584 5.135 1.00 93.69 83 ASP A CA 1
ATOM 632 C C . ASP A 1 83 ? -12.160 -2.199 4.472 1.00 93.69 83 ASP A C 1
ATOM 634 O O . ASP A 1 83 ? -11.518 -1.904 3.461 1.00 93.69 83 ASP A O 1
ATOM 638 N N . LYS A 1 84 ? -12.910 -1.282 5.104 1.00 92.50 84 LYS A N 1
ATOM 639 C CA . LYS A 1 84 ? -13.049 0.106 4.627 1.00 92.50 84 LYS A CA 1
ATOM 640 C C . LYS A 1 84 ? -11.699 0.831 4.661 1.00 92.50 84 LYS A C 1
ATOM 642 O O . LYS A 1 84 ? -11.358 1.529 3.705 1.00 92.50 84 LYS A O 1
ATOM 647 N N . TRP A 1 85 ? -10.912 0.647 5.724 1.00 90.75 85 TRP A N 1
ATOM 648 C CA . TRP A 1 85 ? -9.576 1.239 5.846 1.00 90.75 85 TRP A CA 1
ATOM 649 C C . TRP A 1 85 ? -8.627 0.761 4.741 1.00 90.75 85 TRP A C 1
ATOM 651 O O . TRP A 1 85 ? -8.015 1.593 4.060 1.00 90.75 85 TRP A O 1
ATOM 661 N N . ILE A 1 86 ? -8.568 -0.553 4.497 1.00 91.31 86 ILE A N 1
ATOM 662 C CA . ILE A 1 86 ? -7.756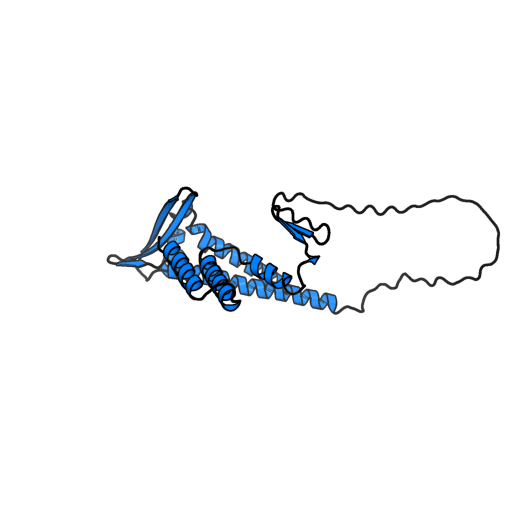 -1.132 3.417 1.00 91.31 86 ILE A CA 1
ATOM 663 C C . ILE A 1 86 ? -8.211 -0.589 2.059 1.00 91.31 86 ILE A C 1
ATOM 665 O O . ILE A 1 86 ? -7.375 -0.188 1.245 1.00 91.31 86 ILE A O 1
ATOM 669 N N . MET A 1 87 ? -9.523 -0.507 1.818 1.00 92.81 87 MET A N 1
ATOM 670 C CA . MET A 1 87 ? -10.071 0.005 0.561 1.00 92.81 87 MET A CA 1
ATOM 671 C C . MET A 1 87 ? -9.669 1.466 0.305 1.00 92.81 87 MET A C 1
ATOM 673 O O . MET A 1 87 ? -9.219 1.794 -0.797 1.00 92.81 87 MET A O 1
ATOM 677 N N . TYR A 1 88 ? -9.781 2.349 1.303 1.00 90.75 88 TYR A N 1
ATOM 678 C CA . TYR A 1 88 ? -9.367 3.748 1.153 1.00 90.75 88 TYR A CA 1
ATOM 679 C C . TYR A 1 88 ? -7.857 3.891 0.959 1.00 90.75 88 TYR A C 1
ATOM 681 O O . TYR A 1 88 ? -7.433 4.687 0.118 1.00 90.75 88 TYR A O 1
ATOM 689 N N . GLY A 1 89 ? -7.049 3.102 1.674 1.00 89.38 89 GLY A N 1
ATOM 690 C CA . GLY A 1 89 ? -5.600 3.066 1.469 1.00 89.38 89 GLY A CA 1
ATOM 691 C C . GLY A 1 89 ? -5.229 2.619 0.055 1.00 89.38 89 GLY A C 1
ATOM 692 O O . GLY A 1 89 ? -4.419 3.269 -0.613 1.00 89.38 89 GLY A O 1
ATOM 693 N N . LEU A 1 90 ? -5.890 1.572 -0.447 1.00 91.88 90 LEU A N 1
ATOM 694 C CA . LEU A 1 90 ? -5.705 1.069 -1.806 1.00 91.88 90 LEU A CA 1
ATOM 695 C C . LEU A 1 90 ? -6.065 2.138 -2.846 1.00 91.88 90 LEU A C 1
ATOM 697 O O . LEU A 1 90 ? -5.261 2.432 -3.729 1.00 91.88 90 LEU A O 1
ATOM 701 N N . ILE A 1 91 ? -7.245 2.753 -2.740 1.00 93.19 91 ILE A N 1
ATOM 702 C CA . ILE A 1 91 ? -7.696 3.787 -3.685 1.00 93.19 91 ILE A CA 1
ATOM 703 C C . ILE A 1 91 ? -6.772 5.009 -3.629 1.00 93.19 91 ILE A C 1
ATOM 705 O O . ILE A 1 91 ? -6.351 5.513 -4.676 1.00 93.19 91 ILE A O 1
ATOM 709 N N . GLY A 1 92 ? -6.428 5.456 -2.419 1.00 88.88 92 GLY A N 1
ATOM 710 C CA . GLY A 1 92 ? -5.565 6.608 -2.178 1.00 88.88 92 GLY A CA 1
ATOM 711 C C . GLY A 1 92 ? -4.175 6.444 -2.783 1.00 88.88 92 GLY A C 1
ATOM 712 O O . GLY A 1 92 ? -3.623 7.415 -3.291 1.00 88.88 92 GLY A O 1
ATOM 713 N N . PHE A 1 93 ? -3.628 5.228 -2.797 1.00 93.06 93 PHE A N 1
ATOM 714 C CA . PHE A 1 93 ? -2.333 4.938 -3.409 1.00 93.06 93 PHE A CA 1
ATOM 715 C C . PHE A 1 93 ? -2.424 4.663 -4.917 1.00 93.06 93 PHE A C 1
ATOM 717 O O . PHE A 1 93 ? -1.708 5.280 -5.712 1.00 93.06 93 PHE A O 1
ATOM 724 N N . VAL A 1 94 ? -3.302 3.744 -5.327 1.00 95.38 94 VAL A N 1
ATOM 725 C CA . VAL A 1 94 ? -3.326 3.204 -6.695 1.00 95.38 94 VAL A CA 1
ATOM 726 C C . VAL A 1 94 ? -3.696 4.279 -7.710 1.00 95.38 94 VAL A C 1
ATOM 728 O O . VAL A 1 94 ? -3.067 4.362 -8.765 1.00 95.38 94 VAL A O 1
ATOM 731 N N . VAL A 1 95 ? -4.672 5.139 -7.406 1.00 95.50 95 VAL A N 1
ATOM 732 C CA . VAL A 1 95 ? -5.124 6.179 -8.343 1.00 95.50 95 VAL A CA 1
ATOM 733 C C . VAL A 1 95 ? -4.000 7.164 -8.700 1.00 95.50 95 VAL A C 1
ATOM 735 O O . VAL A 1 95 ? -3.670 7.270 -9.887 1.00 95.50 95 VAL A O 1
ATOM 738 N N . PRO A 1 96 ? -3.362 7.875 -7.747 1.00 93.75 96 PRO A N 1
ATOM 739 C CA . PRO A 1 96 ? -2.280 8.797 -8.085 1.00 93.75 96 PRO A CA 1
ATOM 740 C C . PRO A 1 96 ? -1.046 8.078 -8.633 1.00 93.75 96 PRO A C 1
ATOM 742 O O . PRO A 1 96 ? -0.378 8.639 -9.503 1.00 93.75 96 PRO A O 1
ATOM 745 N N . PHE A 1 97 ? -0.764 6.845 -8.197 1.00 95.50 97 PHE A N 1
ATOM 746 C CA . PHE A 1 97 ? 0.340 6.054 -8.737 1.00 95.50 97 PHE A CA 1
ATOM 747 C C . PHE A 1 97 ? 0.139 5.739 -10.224 1.00 95.50 97 PHE A C 1
ATOM 749 O O . PHE A 1 97 ? 1.007 6.051 -11.039 1.00 95.50 97 PHE A O 1
ATOM 756 N N . VAL A 1 98 ? -1.020 5.191 -10.608 1.00 96.75 98 VAL A N 1
ATOM 757 C CA . VAL A 1 98 ? -1.324 4.845 -12.008 1.00 96.75 98 VAL A CA 1
ATOM 758 C C . VAL A 1 98 ? -1.358 6.099 -12.880 1.00 96.75 98 VAL A C 1
ATOM 760 O O . VAL A 1 98 ? -0.768 6.112 -13.962 1.00 96.75 98 VAL A O 1
ATOM 763 N N . VAL A 1 99 ? -1.980 7.184 -12.409 1.00 96.56 99 VAL A N 1
ATOM 764 C CA . VAL A 1 99 ? -1.999 8.461 -13.142 1.00 96.56 99 VAL A CA 1
ATOM 765 C C . VAL A 1 99 ? -0.580 9.018 -13.305 1.00 96.56 99 VAL A C 1
ATOM 767 O O . VAL A 1 99 ? -0.193 9.407 -14.411 1.00 96.56 99 VAL A O 1
ATOM 770 N N . GLY A 1 100 ? 0.220 9.021 -12.236 1.00 94.31 100 GLY A N 1
ATOM 771 C CA . GLY A 1 100 ? 1.618 9.452 -12.259 1.00 94.31 100 GLY A CA 1
ATOM 772 C C . GLY A 1 100 ? 2.463 8.622 -13.224 1.00 94.31 100 GLY A C 1
ATOM 773 O O . GLY A 1 100 ? 3.185 9.185 -14.051 1.00 94.31 100 GLY A O 1
ATOM 774 N N . LEU A 1 101 ? 2.305 7.298 -13.191 1.00 95.06 101 LEU A N 1
ATOM 775 C CA . LEU A 1 101 ? 2.999 6.350 -14.058 1.00 95.06 101 LEU A CA 1
ATOM 776 C C . LEU A 1 101 ? 2.636 6.555 -15.534 1.00 95.06 101 LEU A C 1
ATOM 778 O O . LEU A 1 101 ? 3.528 6.647 -16.379 1.00 95.06 101 LEU A O 1
ATOM 782 N N . LEU A 1 102 ? 1.348 6.698 -15.859 1.00 95.94 102 LEU A N 1
ATOM 783 C CA . LEU A 1 102 ? 0.896 6.951 -17.232 1.00 95.94 102 LEU A CA 1
ATOM 784 C C . LEU A 1 102 ? 1.439 8.280 -17.774 1.00 95.94 102 LEU A C 1
ATOM 786 O O . LEU A 1 102 ? 1.893 8.349 -18.921 1.00 95.94 102 LEU A O 1
ATOM 790 N N . LEU A 1 103 ? 1.446 9.335 -16.955 1.00 94.62 103 LEU A N 1
ATOM 791 C CA . LEU A 1 103 ? 2.021 10.629 -17.332 1.00 94.62 103 LEU A CA 1
ATOM 792 C C . LEU A 1 103 ? 3.545 10.562 -17.487 1.00 94.62 103 LEU A C 1
ATOM 794 O O . LEU A 1 103 ? 4.098 11.207 -18.386 1.00 94.62 103 LEU A O 1
ATOM 798 N N . PHE A 1 104 ? 4.217 9.772 -16.652 1.00 93.19 104 PHE A N 1
ATOM 799 C CA . PHE A 1 104 ? 5.656 9.546 -16.721 1.00 93.19 104 PHE A CA 1
ATOM 800 C C . PHE A 1 104 ? 6.045 8.802 -18.007 1.00 93.19 104 PHE A C 1
ATOM 802 O O . PHE A 1 104 ? 6.823 9.333 -18.807 1.00 93.19 104 PHE A O 1
ATOM 809 N N . ILE A 1 105 ? 5.429 7.644 -18.272 1.00 94.12 105 ILE A N 1
ATOM 810 C CA . ILE A 1 105 ? 5.659 6.847 -19.488 1.00 94.12 105 ILE A CA 1
ATOM 811 C C . ILE A 1 105 ? 5.296 7.667 -20.732 1.00 94.12 105 ILE A C 1
ATOM 813 O O . ILE A 1 105 ? 6.098 7.781 -21.662 1.00 94.12 105 ILE A O 1
ATOM 817 N N . GLY A 1 106 ? 4.131 8.322 -20.738 1.00 93.00 106 GLY A N 1
ATOM 818 C CA . GLY A 1 106 ? 3.714 9.189 -21.841 1.00 93.00 106 GLY A CA 1
ATOM 819 C C . GLY A 1 106 ? 4.678 10.357 -22.079 1.00 93.00 106 GLY A C 1
ATOM 820 O O . GLY A 1 106 ? 4.928 10.745 -23.225 1.00 93.00 106 GLY A O 1
ATOM 821 N N . GLY A 1 107 ? 5.270 10.900 -21.013 1.00 90.38 107 GLY A N 1
ATOM 822 C CA . GLY A 1 107 ? 6.312 11.921 -21.083 1.00 90.38 107 GLY A CA 1
ATOM 823 C C . GLY A 1 107 ? 7.598 11.422 -21.745 1.00 90.38 107 GLY A C 1
ATOM 824 O O . GLY A 1 107 ? 8.161 12.130 -22.589 1.00 90.38 107 GLY A O 1
ATOM 825 N N . ILE A 1 108 ? 8.035 10.206 -21.407 1.00 90.75 108 ILE A N 1
ATOM 826 C CA . ILE A 1 108 ? 9.226 9.569 -21.987 1.00 90.75 108 ILE A CA 1
ATOM 827 C C . ILE A 1 108 ? 8.997 9.242 -23.463 1.00 90.75 108 ILE A C 1
ATOM 829 O O . ILE A 1 108 ? 9.794 9.654 -24.305 1.00 90.75 108 ILE A O 1
ATOM 833 N N . VAL A 1 109 ? 7.876 8.599 -23.805 1.00 92.25 109 VAL A N 1
ATOM 834 C CA . VAL A 1 109 ? 7.556 8.225 -25.194 1.00 92.25 109 VAL A CA 1
ATOM 835 C C . VAL A 1 109 ? 7.478 9.460 -26.094 1.00 92.25 109 VAL A C 1
ATOM 837 O O . VAL A 1 109 ? 8.001 9.451 -27.208 1.00 92.25 109 VAL A O 1
ATOM 840 N N . ARG A 1 110 ? 6.891 10.567 -25.618 1.00 89.00 110 ARG A N 1
ATOM 841 C CA . ARG A 1 110 ? 6.852 11.828 -26.381 1.00 89.00 110 ARG A CA 1
ATOM 842 C C . ARG A 1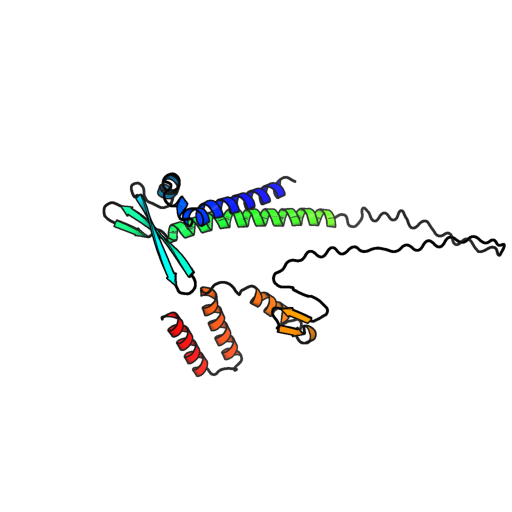 110 ? 8.240 12.433 -26.604 1.00 89.00 110 ARG A C 1
ATOM 844 O O . ARG A 1 110 ? 8.452 13.046 -27.647 1.00 89.00 110 ARG A O 1
ATOM 851 N N . ARG A 1 111 ? 9.175 12.284 -25.657 1.00 86.44 111 ARG A N 1
ATOM 852 C CA . ARG A 1 111 ? 10.572 12.719 -25.841 1.00 86.44 111 ARG A CA 1
ATOM 853 C C . ARG A 1 111 ? 11.312 11.816 -26.824 1.00 86.44 111 ARG A C 1
ATOM 855 O O . ARG A 1 111 ? 11.937 12.340 -27.740 1.00 86.44 111 ARG A O 1
ATOM 862 N N . ALA A 1 112 ? 11.177 10.499 -26.685 1.00 86.69 112 ALA A N 1
ATOM 863 C CA . ALA A 1 112 ? 11.798 9.530 -27.585 1.00 86.69 112 ALA A CA 1
ATOM 864 C C . ALA A 1 112 ? 11.333 9.728 -29.036 1.00 86.69 112 ALA A C 1
ATOM 866 O O . ALA A 1 112 ? 12.155 9.798 -29.942 1.00 86.69 112 ALA A O 1
ATOM 867 N N . ARG A 1 113 ? 10.027 9.934 -29.262 1.00 88.25 113 ARG A N 1
ATOM 868 C CA . ARG A 1 113 ? 9.487 10.190 -30.609 1.00 88.25 113 ARG A CA 1
ATOM 869 C C . ARG A 1 113 ? 10.056 11.449 -31.261 1.00 88.25 113 ARG A C 1
ATOM 871 O O . ARG A 1 113 ? 10.262 11.438 -32.463 1.00 88.25 113 ARG A O 1
ATOM 878 N N . ARG A 1 114 ? 10.336 12.508 -30.493 1.00 85.38 114 ARG A N 1
ATOM 879 C CA . ARG A 1 114 ? 10.977 13.716 -31.040 1.00 85.38 114 ARG A CA 1
ATOM 880 C C . ARG A 1 114 ? 12.438 13.471 -31.408 1.00 85.38 114 ARG A C 1
ATOM 882 O O . ARG A 1 114 ? 12.858 13.937 -32.450 1.00 85.38 114 ARG A O 1
ATOM 889 N N . ALA A 1 115 ? 13.174 12.700 -30.606 1.00 80.38 115 ALA A N 1
ATOM 890 C CA . ALA A 1 115 ? 14.558 12.341 -30.920 1.00 80.38 115 ALA A CA 1
ATOM 891 C C . ALA A 1 115 ? 14.671 11.431 -32.159 1.00 80.38 115 ALA A C 1
ATOM 893 O O . ALA A 1 115 ? 15.619 11.550 -32.923 1.00 80.38 115 ALA A O 1
ATOM 894 N N . PHE A 1 116 ? 13.689 10.553 -32.386 1.00 79.50 116 PHE A N 1
ATOM 895 C CA . PHE A 1 116 ? 13.644 9.675 -33.561 1.00 79.50 116 PHE A CA 1
ATOM 896 C C . PHE A 1 116 ? 13.042 10.322 -34.818 1.00 79.50 116 PHE A C 1
ATOM 898 O O . PHE A 1 116 ? 13.227 9.786 -35.906 1.00 79.50 116 PHE A O 1
ATOM 905 N N . GLN A 1 117 ? 12.322 11.443 -34.692 1.00 74.31 117 GLN A N 1
ATOM 906 C CA . GLN A 1 117 ? 11.762 12.191 -35.828 1.00 74.31 117 GLN A CA 1
ATOM 907 C C . GLN A 1 117 ? 12.749 13.172 -36.477 1.00 74.31 117 GLN A C 1
ATOM 909 O O . GLN A 1 117 ? 12.404 13.752 -37.503 1.00 74.31 117 GLN A O 1
ATOM 914 N N . ASP A 1 118 ? 13.992 13.234 -35.988 1.00 65.94 118 ASP A N 1
ATOM 915 C CA . ASP A 1 118 ? 15.132 13.820 -36.704 1.00 65.94 118 ASP A CA 1
ATOM 916 C C . ASP A 1 118 ? 16.043 12.742 -37.351 1.00 65.94 118 ASP A C 1
ATOM 918 O O . ASP A 1 118 ? 17.256 12.760 -37.135 1.00 65.94 118 ASP A O 1
ATOM 922 N N . PRO A 1 119 ? 15.550 11.789 -38.176 1.00 55.75 119 PRO A N 1
ATOM 923 C CA . PRO A 1 119 ? 16.421 10.805 -38.818 1.00 55.75 119 PRO A CA 1
ATOM 924 C C . PRO A 1 119 ? 17.251 11.397 -39.976 1.00 55.75 119 PRO A C 1
ATOM 926 O O . PRO A 1 119 ? 17.972 10.654 -40.634 1.00 55.75 119 PRO A O 1
ATOM 929 N N . LEU A 1 120 ? 17.169 12.709 -40.249 1.00 57.69 120 LEU A N 1
ATOM 930 C CA . LEU A 1 120 ? 17.811 13.337 -41.414 1.00 57.69 120 LEU A CA 1
ATOM 931 C C . LEU A 1 120 ? 18.695 14.565 -41.123 1.00 57.69 120 LEU A C 1
ATOM 933 O O . LEU A 1 120 ? 19.304 15.083 -42.055 1.00 57.69 120 LEU A O 1
ATOM 937 N N . ALA A 1 121 ? 18.790 15.047 -39.879 1.00 57.25 121 ALA A N 1
ATOM 938 C CA . ALA A 1 121 ? 19.410 16.352 -39.606 1.00 57.25 121 ALA A CA 1
ATOM 939 C C . ALA A 1 121 ? 20.880 16.319 -39.145 1.00 57.25 121 ALA A C 1
ATOM 941 O O . ALA A 1 121 ? 21.461 17.381 -38.935 1.00 57.25 121 ALA A O 1
ATOM 942 N N . GLY A 1 122 ? 21.524 15.158 -38.985 1.00 50.31 122 GLY A N 1
ATOM 943 C CA . GLY A 1 122 ? 22.887 15.193 -38.449 1.00 50.31 122 GLY A CA 1
ATOM 944 C C . GLY A 1 122 ? 23.625 13.875 -38.327 1.00 50.31 122 GLY A C 1
ATOM 945 O O . GLY A 1 122 ? 24.135 13.567 -37.257 1.00 50.31 122 GLY A O 1
ATOM 946 N N . LEU A 1 123 ? 23.789 13.142 -39.428 1.00 50.75 123 LEU A N 1
ATOM 947 C CA . LEU A 1 123 ? 25.123 12.592 -39.652 1.00 50.75 123 LEU A CA 1
ATOM 948 C C . LEU A 1 123 ? 25.959 13.762 -40.180 1.00 50.75 123 LEU A C 1
ATOM 950 O O . LEU A 1 123 ? 25.702 14.203 -41.303 1.00 50.75 123 LEU A O 1
ATOM 954 N N . PRO A 1 124 ? 26.926 14.308 -39.420 1.00 53.09 124 PRO A N 1
ATOM 955 C CA . PRO A 1 124 ? 27.945 15.146 -40.017 1.00 53.09 124 PRO A CA 1
ATOM 956 C C . PRO A 1 124 ? 28.762 14.253 -40.955 1.00 53.09 124 PRO A C 1
ATOM 958 O O . PRO A 1 124 ? 29.799 13.709 -40.586 1.00 53.09 124 PRO A O 1
ATOM 961 N N . ILE A 1 125 ? 28.315 14.120 -42.205 1.00 54.75 125 ILE A N 1
ATOM 962 C CA . ILE A 1 125 ? 29.175 13.744 -43.330 1.00 54.75 125 ILE A CA 1
ATOM 963 C C . ILE A 1 125 ? 30.050 14.973 -43.643 1.00 54.75 125 ILE A C 1
ATOM 965 O O . ILE A 1 125 ? 30.021 15.545 -44.724 1.00 54.75 125 ILE A O 1
ATOM 969 N N . ALA A 1 126 ? 30.796 15.430 -42.643 1.00 52.19 126 ALA A N 1
ATOM 970 C CA . ALA A 1 126 ? 31.851 16.422 -42.742 1.00 52.19 126 ALA A CA 1
ATOM 971 C C . ALA A 1 126 ? 33.134 15.686 -42.344 1.00 52.19 126 ALA A C 1
ATOM 973 O O . ALA A 1 126 ? 33.648 15.844 -41.243 1.00 52.19 126 ALA A O 1
ATOM 974 N N . GLY A 1 127 ? 33.569 14.758 -43.197 1.00 47.88 127 GLY A N 1
ATOM 975 C CA . GLY A 1 127 ? 34.705 13.890 -42.879 1.00 47.88 127 GLY A CA 1
ATOM 976 C C . GLY A 1 127 ? 35.074 12.847 -43.930 1.00 47.88 127 GLY A C 1
ATOM 977 O O . GLY A 1 127 ? 36.171 12.308 -43.869 1.00 47.88 127 GLY A O 1
ATOM 978 N N . LEU A 1 128 ? 34.237 12.600 -44.941 1.00 47.06 128 LEU A N 1
ATOM 979 C CA . LEU A 1 128 ? 34.686 11.959 -46.180 1.00 47.06 128 LEU A CA 1
ATOM 980 C C . LEU A 1 128 ? 35.165 13.054 -47.135 1.00 47.06 128 LEU A C 1
ATOM 982 O O . LEU A 1 128 ? 34.553 13.328 -48.164 1.00 47.06 128 LEU A O 1
ATOM 986 N N . SER A 1 129 ? 36.255 13.722 -46.749 1.00 47.84 129 SER A N 1
ATOM 987 C CA . SER A 1 129 ? 37.087 14.434 -47.713 1.00 47.84 129 SER A CA 1
ATOM 988 C C . SER A 1 129 ? 37.485 13.426 -48.776 1.00 47.84 129 SER A C 1
ATOM 990 O O . SER A 1 129 ? 38.084 12.396 -48.466 1.00 47.84 129 SER A O 1
ATOM 992 N N . SER A 1 130 ? 37.100 13.717 -50.012 1.00 52.19 130 SER A N 1
ATOM 993 C CA . SER A 1 130 ? 37.498 13.015 -51.217 1.00 52.19 130 SER A CA 1
ATOM 994 C C . SER A 1 130 ? 38.963 12.596 -51.120 1.00 52.19 130 SER A C 1
ATOM 996 O O . SER A 1 130 ? 39.861 13.435 -51.175 1.00 52.19 130 SER A O 1
ATOM 998 N N . ALA A 1 131 ? 39.217 11.296 -50.979 1.00 48.19 131 ALA A N 1
ATOM 999 C CA . ALA A 1 131 ? 40.498 10.740 -51.363 1.00 48.19 131 ALA A CA 1
ATOM 1000 C C . ALA A 1 131 ? 40.573 10.894 -52.884 1.00 48.19 131 ALA A C 1
ATOM 1002 O O . ALA A 1 131 ? 40.124 10.038 -53.645 1.00 48.19 131 ALA A O 1
ATOM 1003 N N . THR A 1 132 ? 41.054 12.053 -53.328 1.00 49.16 132 THR A N 1
ATOM 1004 C CA . THR A 1 132 ? 41.492 12.268 -54.696 1.00 49.16 132 THR A CA 1
ATOM 1005 C C . THR A 1 132 ? 42.519 11.181 -54.968 1.00 49.16 132 THR A C 1
ATOM 1007 O O . THR A 1 132 ? 43.588 11.163 -54.357 1.00 49.16 132 THR A O 1
ATOM 1010 N N . VAL A 1 133 ? 42.178 10.235 -55.839 1.00 46.94 133 VAL A N 1
ATOM 1011 C CA . VAL A 1 133 ? 43.138 9.283 -56.392 1.00 46.94 133 VAL A CA 1
ATOM 1012 C C . VAL A 1 133 ? 44.079 10.104 -57.271 1.00 46.94 133 VAL A C 1
ATOM 1014 O O . VAL A 1 133 ? 43.868 10.254 -58.471 1.00 46.94 133 VAL A O 1
ATOM 1017 N N . SER A 1 134 ? 45.088 10.717 -56.651 1.00 45.34 134 SER A N 1
ATOM 1018 C CA . SER A 1 134 ? 46.247 11.223 -57.370 1.00 45.34 134 SER A CA 1
ATOM 1019 C C . SER A 1 134 ? 46.981 10.010 -57.907 1.00 45.34 134 SER A C 1
ATOM 1021 O O . SER A 1 134 ? 47.515 9.200 -57.148 1.00 45.34 134 SER A O 1
ATOM 1023 N N . ALA A 1 135 ? 46.955 9.886 -59.231 1.00 48.09 135 ALA A N 1
ATOM 1024 C CA . ALA A 1 135 ? 47.793 8.971 -59.974 1.00 48.09 135 ALA A CA 1
ATOM 1025 C C . ALA A 1 135 ? 49.234 9.063 -59.454 1.00 48.09 135 ALA A C 1
ATOM 1027 O O . ALA A 1 135 ? 49.815 10.145 -59.356 1.00 48.09 135 ALA A O 1
ATOM 1028 N N . ALA A 1 136 ? 49.770 7.909 -59.074 1.00 38.81 136 ALA A N 1
ATOM 1029 C CA . ALA A 1 136 ? 51.129 7.757 -58.605 1.00 38.81 136 ALA A CA 1
ATOM 1030 C C . ALA A 1 136 ? 52.121 8.221 -59.683 1.00 38.81 136 ALA A C 1
ATOM 1032 O O . ALA A 1 136 ? 52.201 7.628 -60.758 1.00 38.81 136 ALA A O 1
ATOM 1033 N N . SER A 1 137 ? 52.917 9.237 -59.361 1.00 46.84 137 SER A N 1
ATOM 1034 C CA . SER A 1 137 ? 54.247 9.410 -59.948 1.00 46.84 137 SER A CA 1
ATOM 1035 C C . SER A 1 137 ? 55.242 8.582 -59.127 1.00 46.84 137 SER A C 1
ATOM 1037 O O . SER A 1 137 ? 55.131 8.552 -57.897 1.00 46.84 137 SER A O 1
ATOM 1039 N N . PRO A 1 138 ? 56.211 7.896 -59.753 1.00 54.28 138 PRO A N 1
ATOM 1040 C CA . PRO A 1 138 ? 57.119 7.019 -59.036 1.00 54.28 138 PRO A CA 1
ATOM 1041 C C . PRO A 1 138 ? 58.251 7.801 -58.349 1.00 54.28 138 PRO A C 1
ATOM 1043 O O . PRO A 1 138 ? 58.852 8.693 -58.936 1.00 54.28 138 PRO A O 1
ATOM 1046 N N . ILE A 1 139 ? 58.578 7.347 -57.136 1.00 50.78 139 ILE A N 1
ATOM 1047 C CA . ILE A 1 139 ? 59.937 7.214 -56.581 1.00 50.78 139 ILE A CA 1
ATOM 1048 C C . ILE A 1 139 ? 60.734 8.513 -56.338 1.00 50.78 139 ILE A C 1
ATOM 1050 O O . ILE A 1 139 ? 61.365 9.068 -57.232 1.00 50.78 139 ILE A O 1
ATOM 1054 N N . SER A 1 140 ? 60.904 8.861 -55.057 1.00 42.69 140 SER A N 1
ATOM 1055 C CA . SER A 1 140 ? 62.235 9.020 -54.439 1.00 42.69 140 SER A CA 1
ATOM 1056 C C . SER A 1 140 ? 62.125 9.144 -52.921 1.00 42.69 140 SER A C 1
ATOM 1058 O O . SER A 1 140 ? 61.158 9.682 -52.394 1.00 42.69 140 SER A O 1
ATOM 1060 N N . GLY A 1 141 ? 63.096 8.539 -52.237 1.00 48.19 141 GLY A N 1
ATOM 1061 C CA . GLY A 1 141 ? 63.048 8.186 -50.822 1.00 48.19 141 GLY A CA 1
ATOM 1062 C C . GLY A 1 141 ? 63.050 9.351 -49.834 1.00 48.19 141 GLY A C 1
ATOM 1063 O O . GLY A 1 141 ? 63.517 10.445 -50.116 1.00 48.19 141 GLY A O 1
ATOM 1064 N N . SER A 1 142 ? 62.638 9.071 -48.602 1.00 44.56 142 SER A N 1
ATOM 1065 C CA . SER A 1 142 ? 63.585 8.979 -47.486 1.00 44.56 142 SER A CA 1
ATOM 1066 C C . SER A 1 142 ? 62.873 8.626 -46.179 1.00 44.56 142 SER A C 1
ATOM 1068 O O . SER A 1 142 ? 61.691 8.867 -45.959 1.00 44.56 142 SER A O 1
ATOM 1070 N N . THR A 1 143 ? 63.658 7.959 -45.354 1.00 52.03 143 THR A N 1
ATOM 1071 C CA . THR A 1 143 ? 63.436 7.376 -44.040 1.00 52.03 143 THR A CA 1
ATOM 1072 C C . THR A 1 143 ? 62.945 8.377 -42.988 1.00 52.03 143 THR A C 1
ATOM 1074 O O . THR A 1 143 ? 63.652 9.337 -42.710 1.00 52.03 143 THR A O 1
ATOM 1077 N N . ALA A 1 144 ? 61.842 8.088 -42.287 1.00 45.16 144 ALA A N 1
ATOM 1078 C CA . ALA A 1 144 ? 61.672 8.499 -40.886 1.00 45.16 144 ALA A CA 1
ATOM 1079 C C . ALA A 1 144 ? 60.570 7.692 -40.178 1.00 45.16 144 ALA A C 1
ATOM 1081 O O . ALA A 1 144 ? 59.390 7.758 -40.507 1.00 45.16 144 ALA A O 1
ATOM 1082 N N . ARG A 1 145 ? 61.013 6.922 -39.182 1.00 48.56 145 ARG A N 1
ATOM 1083 C CA . ARG A 1 145 ? 60.234 6.204 -38.167 1.00 48.56 145 ARG A CA 1
ATOM 1084 C C . ARG A 1 145 ? 59.250 7.128 -37.440 1.00 48.56 145 ARG A C 1
ATOM 1086 O O . ARG A 1 145 ? 59.650 8.177 -36.952 1.00 48.56 145 ARG A O 1
ATOM 1093 N N . GLY A 1 146 ? 58.024 6.651 -37.235 1.00 42.44 146 GLY A N 1
ATOM 1094 C CA . GLY A 1 146 ? 57.040 7.265 -36.340 1.00 42.44 146 GLY A CA 1
ATOM 1095 C C . GLY A 1 146 ? 55.844 6.341 -36.131 1.00 42.44 146 GLY A C 1
ATOM 1096 O O . GLY A 1 146 ? 54.785 6.542 -36.709 1.00 42.44 146 GLY A O 1
ATOM 1097 N N . GLN A 1 147 ? 56.050 5.268 -35.371 1.00 47.66 147 GLN A N 1
ATOM 1098 C CA . GLN A 1 147 ? 55.073 4.213 -35.111 1.00 47.66 147 GLN A CA 1
ATOM 1099 C C . GLN A 1 147 ? 54.075 4.692 -34.039 1.00 47.66 147 GLN A C 1
ATOM 1101 O O . GLN A 1 147 ? 54.350 4.606 -32.846 1.00 47.66 147 GLN A O 1
ATOM 1106 N N . GLY A 1 148 ? 52.937 5.244 -34.463 1.00 40.53 148 GLY A N 1
ATOM 1107 C CA . GLY A 1 148 ? 51.818 5.603 -33.587 1.00 40.53 148 GLY A CA 1
ATOM 1108 C C . GLY A 1 148 ? 50.801 4.467 -33.513 1.00 40.53 148 GLY A C 1
ATOM 1109 O O . GLY A 1 148 ? 49.908 4.385 -34.349 1.00 40.53 148 GLY A O 1
ATOM 1110 N N . VAL A 1 149 ? 50.950 3.578 -32.529 1.00 47.31 149 VAL A N 1
ATOM 1111 C CA . VAL A 1 149 ? 49.953 2.554 -32.181 1.00 47.31 149 VAL A CA 1
ATOM 1112 C C . VAL A 1 149 ? 48.924 3.195 -31.249 1.00 47.31 149 VAL A C 1
ATOM 1114 O O . VAL A 1 149 ? 49.257 3.601 -30.139 1.00 47.31 149 VAL A O 1
ATOM 1117 N N . MET A 1 150 ? 47.674 3.296 -31.700 1.00 40.47 150 MET A N 1
ATOM 1118 C CA . MET A 1 150 ? 46.547 3.740 -30.881 1.00 40.47 150 MET A CA 1
ATOM 1119 C C . MET A 1 150 ? 45.937 2.515 -30.188 1.00 40.47 150 MET A C 1
ATOM 1121 O O . MET A 1 150 ? 45.249 1.716 -30.818 1.00 40.47 150 MET A O 1
ATOM 1125 N N . VAL A 1 151 ? 46.229 2.342 -28.898 1.00 42.22 151 VAL A N 1
ATOM 1126 C CA . VAL A 1 151 ? 45.606 1.320 -28.044 1.00 42.22 151 VAL A CA 1
ATOM 1127 C C . VAL A 1 151 ? 44.330 1.912 -27.449 1.00 42.22 151 VAL A C 1
ATOM 1129 O O . VAL A 1 151 ? 44.386 2.867 -26.677 1.00 42.22 151 VAL A O 1
ATOM 1132 N N . VAL A 1 152 ? 43.175 1.351 -27.810 1.00 43.62 152 VAL A N 1
ATOM 1133 C CA . VAL A 1 152 ? 41.885 1.674 -27.188 1.00 43.62 152 VAL A CA 1
ATOM 1134 C C . VAL A 1 152 ? 41.794 0.909 -25.870 1.00 43.62 152 VAL A C 1
ATOM 1136 O O . VAL A 1 152 ? 41.596 -0.302 -25.852 1.00 43.62 152 VAL A O 1
ATOM 1139 N N . HIS A 1 153 ? 41.967 1.621 -24.759 1.00 36.44 153 HIS A N 1
ATOM 1140 C CA . HIS A 1 153 ? 41.716 1.106 -23.416 1.00 36.44 153 HIS A CA 1
ATOM 1141 C C . HIS A 1 153 ? 40.208 1.207 -23.132 1.00 36.44 153 HIS A C 1
ATOM 1143 O O . HIS A 1 153 ? 39.689 2.299 -22.905 1.00 36.44 153 HIS A O 1
ATOM 1149 N N . GLN A 1 154 ? 39.491 0.081 -23.166 1.00 44.84 154 GLN A N 1
ATOM 1150 C CA . GLN A 1 154 ? 38.089 0.012 -22.752 1.00 44.84 154 GLN A CA 1
ATOM 1151 C C . GLN A 1 154 ? 38.031 -0.342 -21.263 1.00 44.84 154 GLN A C 1
ATOM 1153 O O . GLN A 1 154 ? 38.228 -1.484 -20.861 1.00 44.84 154 GLN A O 1
ATOM 1158 N N . SER A 1 155 ? 37.819 0.671 -20.430 1.00 41.56 155 SER A N 1
ATOM 1159 C CA . SER A 1 155 ? 37.606 0.536 -18.991 1.00 41.56 155 SER A CA 1
ATOM 1160 C C . SER A 1 155 ? 36.178 0.060 -18.707 1.00 41.56 155 SER A C 1
ATOM 1162 O O . SER A 1 155 ? 35.242 0.861 -18.713 1.00 41.56 155 SER A O 1
ATOM 1164 N N . SER A 1 156 ? 36.005 -1.234 -18.450 1.00 42.06 156 SER A N 1
ATOM 1165 C CA . SER A 1 156 ? 34.800 -1.798 -17.835 1.00 42.06 156 SER A CA 1
ATOM 1166 C C . SER A 1 156 ? 34.927 -1.717 -16.312 1.00 42.06 156 SER A C 1
ATOM 1168 O O . SER A 1 156 ? 35.670 -2.483 -15.701 1.00 42.06 156 SER A O 1
ATOM 1170 N N . ALA A 1 157 ? 34.223 -0.760 -15.707 1.00 37.38 157 ALA A N 1
ATOM 1171 C CA . ALA A 1 157 ? 34.002 -0.719 -14.268 1.00 37.38 157 ALA A CA 1
ATOM 1172 C C . ALA A 1 157 ? 32.816 -1.632 -13.930 1.00 37.38 157 ALA A C 1
ATOM 1174 O O . ALA A 1 157 ? 31.665 -1.298 -14.209 1.00 37.38 157 ALA A O 1
ATOM 1175 N N . THR A 1 158 ? 33.118 -2.793 -13.356 1.00 39.97 158 THR A N 1
ATOM 1176 C CA . THR A 1 158 ? 32.144 -3.729 -12.791 1.00 39.97 158 THR A CA 1
ATOM 1177 C C . THR A 1 158 ? 32.085 -3.475 -11.286 1.00 39.97 158 THR A C 1
ATOM 1179 O O . THR A 1 158 ? 33.070 -3.696 -10.585 1.00 39.97 158 THR A O 1
ATOM 1182 N N . SER A 1 159 ? 30.957 -2.973 -10.786 1.00 34.66 159 SER A N 1
ATOM 1183 C CA . SER A 1 159 ? 30.695 -2.865 -9.345 1.00 34.66 159 SER A CA 1
ATOM 1184 C C . SER A 1 159 ? 30.138 -4.195 -8.820 1.00 34.66 159 SER A C 1
ATOM 1186 O O . SER A 1 159 ? 29.310 -4.795 -9.510 1.00 34.66 159 SER A O 1
ATOM 1188 N N . PRO A 1 160 ? 30.527 -4.662 -7.620 1.00 45.50 160 PRO A N 1
ATOM 1189 C CA . PRO A 1 160 ? 29.999 -5.894 -7.057 1.00 45.50 160 PRO A CA 1
ATOM 1190 C C . PRO A 1 160 ? 28.649 -5.608 -6.388 1.00 45.50 160 PRO A C 1
ATOM 1192 O O . PRO A 1 160 ? 28.577 -4.879 -5.401 1.00 45.50 160 PRO A O 1
ATOM 1195 N N . VAL A 1 161 ? 27.574 -6.175 -6.933 1.00 43.00 161 VAL A N 1
ATOM 1196 C CA . VAL A 1 161 ? 26.318 -6.369 -6.199 1.00 43.00 161 VAL A CA 1
ATOM 1197 C C . VAL A 1 161 ? 26.309 -7.829 -5.771 1.00 43.00 161 VAL A C 1
ATOM 1199 O O . VAL A 1 161 ? 26.130 -8.735 -6.581 1.00 43.00 161 VAL A O 1
ATOM 1202 N N . GLU A 1 162 ? 26.604 -8.051 -4.497 1.00 47.84 162 GLU A N 1
ATOM 1203 C CA . GLU A 1 162 ? 26.557 -9.358 -3.859 1.00 47.84 162 GLU A CA 1
ATOM 1204 C C . GLU A 1 162 ? 25.082 -9.695 -3.590 1.00 47.84 162 GLU A C 1
ATOM 1206 O O . GLU A 1 162 ? 24.454 -9.150 -2.685 1.00 47.84 162 GLU A O 1
ATOM 1211 N N . GLY A 1 163 ? 24.497 -10.519 -4.462 1.00 49.78 163 GLY A N 1
ATOM 1212 C CA . GLY A 1 163 ? 23.100 -10.942 -4.378 1.00 49.78 163 GLY A CA 1
ATOM 1213 C C . GLY A 1 163 ? 22.550 -11.332 -5.747 1.00 49.78 163 GLY A C 1
ATOM 1214 O O . GLY A 1 163 ? 22.090 -10.479 -6.492 1.00 49.78 163 GLY A O 1
ATOM 1215 N N . VAL A 1 164 ? 22.603 -12.634 -6.055 1.00 47.94 164 VAL A N 1
ATOM 1216 C CA . VAL A 1 164 ? 22.156 -13.267 -7.315 1.00 47.94 164 VAL A CA 1
ATOM 1217 C C . VAL A 1 164 ? 22.928 -12.773 -8.547 1.00 47.94 164 VAL A C 1
ATOM 1219 O O . VAL A 1 164 ? 22.485 -11.920 -9.310 1.00 47.94 164 VAL A O 1
ATOM 1222 N N . GLY A 1 165 ? 24.109 -13.359 -8.763 1.00 40.44 165 GLY A N 1
ATOM 1223 C CA . GLY A 1 165 ? 24.868 -13.176 -9.998 1.00 40.44 165 GLY A CA 1
ATOM 1224 C C . GLY A 1 165 ? 24.151 -13.840 -11.171 1.00 40.44 165 GLY A C 1
ATOM 1225 O O . GLY A 1 165 ? 24.171 -15.061 -11.296 1.00 40.44 165 GLY A O 1
ATOM 1226 N N . ILE A 1 166 ? 23.514 -13.038 -12.021 1.00 46.88 166 ILE A N 1
ATOM 1227 C CA . ILE A 1 166 ? 23.027 -13.480 -13.329 1.00 46.88 166 ILE A CA 1
ATOM 1228 C C . ILE A 1 166 ? 24.211 -13.355 -14.288 1.00 46.88 166 ILE A C 1
ATOM 1230 O O . ILE A 1 166 ? 24.462 -12.291 -14.850 1.00 46.88 166 ILE A O 1
ATOM 1234 N N . ASP A 1 167 ? 24.987 -14.429 -14.410 1.00 44.91 167 ASP A N 1
ATOM 1235 C CA . ASP A 1 167 ? 26.076 -14.517 -15.380 1.00 44.91 167 ASP A CA 1
ATOM 1236 C C . ASP A 1 167 ? 25.501 -14.956 -16.734 1.00 44.91 167 ASP A C 1
ATOM 1238 O O . ASP A 1 167 ? 24.957 -16.054 -16.869 1.00 44.91 167 ASP A O 1
ATOM 1242 N N . MET A 1 168 ? 25.571 -14.068 -17.726 1.00 48.16 168 MET A N 1
ATOM 1243 C CA . MET A 1 168 ? 25.165 -14.337 -19.106 1.00 48.16 168 MET A CA 1
ATOM 1244 C C . MET A 1 168 ? 26.416 -14.561 -19.955 1.00 48.16 168 MET A C 1
ATOM 1246 O O . MET A 1 168 ? 26.777 -13.734 -20.794 1.00 48.16 168 MET A O 1
ATOM 1250 N N . THR A 1 169 ? 27.093 -15.684 -19.728 1.00 40.75 169 THR A N 1
ATOM 1251 C CA . THR A 1 169 ? 28.236 -16.096 -20.546 1.00 40.75 169 THR A CA 1
ATOM 1252 C C . THR A 1 169 ? 27.798 -17.209 -21.501 1.00 40.75 169 THR A C 1
ATOM 1254 O O . THR A 1 169 ? 27.798 -18.389 -21.162 1.00 40.75 169 THR A O 1
ATOM 1257 N N . GLY A 1 170 ? 27.406 -16.826 -22.721 1.00 57.72 170 GLY A N 1
ATOM 1258 C CA . GLY A 1 170 ? 26.919 -17.751 -23.755 1.00 57.72 170 GLY A CA 1
ATOM 1259 C C . GLY A 1 170 ? 25.428 -18.099 -23.635 1.00 57.72 170 GLY A C 1
ATOM 1260 O O . GLY A 1 170 ? 24.683 -17.457 -22.902 1.00 57.72 170 GLY A O 1
ATOM 1261 N N . SER A 1 171 ? 24.972 -19.106 -24.386 1.00 60.41 171 SER A N 1
ATOM 1262 C CA . SER A 1 171 ? 23.566 -19.556 -24.453 1.00 60.41 171 SER A CA 1
ATOM 1263 C C . SER A 1 171 ? 23.076 -20.302 -23.200 1.00 60.41 171 SER A C 1
ATOM 1265 O O . SER A 1 171 ? 22.215 -21.175 -23.307 1.00 60.41 171 SER A O 1
ATOM 1267 N N . ILE A 1 172 ? 23.642 -20.023 -22.026 1.00 51.16 172 ILE A N 1
ATOM 1268 C CA . ILE A 1 172 ? 23.407 -20.792 -20.803 1.00 51.16 172 ILE A CA 1
ATOM 1269 C C . ILE A 1 172 ? 23.117 -19.807 -19.672 1.00 51.16 172 ILE A C 1
ATOM 1271 O O . ILE A 1 172 ? 23.959 -18.971 -19.346 1.00 51.16 172 ILE A O 1
ATOM 1275 N N . LEU A 1 173 ? 21.918 -19.889 -19.087 1.00 62.25 173 LEU A N 1
ATOM 1276 C CA . LEU A 1 173 ? 21.553 -19.105 -17.906 1.00 62.25 173 LEU A CA 1
ATOM 1277 C C . LEU A 1 173 ? 21.758 -19.972 -16.668 1.00 62.25 173 LEU A C 1
ATOM 1279 O O . LEU A 1 173 ? 21.216 -21.076 -16.573 1.00 62.25 173 LEU A O 1
ATOM 1283 N N . ARG A 1 174 ? 22.525 -19.458 -15.707 1.00 49.31 174 ARG A N 1
ATOM 1284 C CA . ARG A 1 174 ? 22.737 -20.099 -14.408 1.00 49.31 174 ARG A CA 1
ATOM 1285 C C . ARG A 1 174 ? 22.067 -19.270 -13.324 1.00 49.31 174 ARG A C 1
ATOM 1287 O O . ARG A 1 174 ? 22.472 -18.141 -13.068 1.00 49.31 174 ARG A O 1
ATOM 1294 N N . VAL A 1 175 ? 21.046 -19.835 -12.682 1.00 65.19 175 VAL A N 1
ATOM 1295 C CA . VAL A 1 175 ? 20.353 -19.210 -11.545 1.00 65.19 175 VAL A CA 1
ATOM 1296 C C . VAL A 1 175 ? 20.313 -20.223 -10.407 1.00 65.19 175 VAL A C 1
ATOM 1298 O O . VAL A 1 175 ? 19.740 -21.298 -10.549 1.00 65.19 175 VAL A O 1
ATOM 1301 N N . GLY A 1 176 ? 20.966 -19.912 -9.283 1.00 56.59 176 GLY A N 1
ATOM 1302 C CA . GLY A 1 176 ? 20.876 -20.726 -8.063 1.00 56.59 176 GLY A CA 1
ATOM 1303 C C . GLY A 1 176 ? 21.360 -22.179 -8.194 1.00 56.59 176 GLY A C 1
ATOM 1304 O O . GLY A 1 176 ? 20.791 -23.061 -7.564 1.00 56.59 176 GLY A O 1
ATOM 1305 N N . GLY A 1 177 ? 22.378 -22.452 -9.018 1.00 59.47 177 GLY A N 1
ATOM 1306 C CA . GLY A 1 177 ? 22.932 -23.804 -9.191 1.00 59.47 177 GLY A CA 1
ATOM 1307 C C . GLY A 1 177 ? 22.187 -24.697 -10.192 1.00 59.47 177 GLY A C 1
ATOM 1308 O O . GLY A 1 177 ? 22.624 -25.822 -10.420 1.00 59.47 177 GLY A O 1
ATOM 1309 N N . MET A 1 178 ? 21.121 -24.205 -10.831 1.00 51.12 178 MET A N 1
ATOM 1310 C CA . MET A 1 178 ? 20.499 -24.859 -11.987 1.00 51.12 178 MET A CA 1
ATOM 1311 C C . MET A 1 178 ? 21.061 -24.288 -13.293 1.00 51.12 178 MET A C 1
ATOM 1313 O O . MET A 1 178 ? 21.153 -23.070 -13.462 1.00 51.12 178 MET A O 1
ATOM 1317 N N . GLU A 1 179 ? 21.446 -25.179 -14.206 1.00 53.53 179 GLU A N 1
ATOM 1318 C CA . GLU A 1 179 ? 21.974 -24.852 -15.531 1.00 53.53 179 GLU A CA 1
ATOM 1319 C C . GLU A 1 179 ? 20.881 -25.090 -16.578 1.00 53.53 179 GLU A C 1
ATOM 1321 O O . GLU A 1 179 ? 20.436 -26.223 -16.763 1.00 53.53 179 GLU A O 1
ATOM 1326 N N . ILE A 1 180 ? 20.414 -24.019 -17.226 1.00 64.88 180 ILE A N 1
ATOM 1327 C CA . ILE A 1 180 ? 19.377 -24.095 -18.262 1.00 64.88 180 ILE A CA 1
ATOM 1328 C C . ILE A 1 180 ? 20.026 -23.789 -19.615 1.00 64.88 180 ILE A C 1
ATOM 1330 O O . ILE A 1 180 ? 20.457 -22.661 -19.866 1.00 64.88 180 ILE A O 1
ATOM 1334 N N . ASP A 1 181 ? 20.089 -24.800 -20.484 1.00 66.69 181 ASP A N 1
ATOM 1335 C CA . ASP A 1 181 ? 20.565 -24.668 -21.864 1.00 66.69 181 ASP A CA 1
ATOM 1336 C C . ASP A 1 181 ? 19.459 -24.055 -22.735 1.00 66.69 181 ASP A C 1
ATOM 1338 O O . ASP A 1 181 ? 18.437 -24.689 -23.026 1.00 66.69 181 ASP A O 1
ATOM 1342 N N . LEU A 1 182 ? 19.645 -22.799 -23.152 1.00 64.62 182 LEU A N 1
ATOM 1343 C CA . LEU A 1 182 ? 18.649 -22.082 -23.951 1.00 64.62 182 LEU A CA 1
ATOM 1344 C C . LEU A 1 182 ? 18.530 -22.627 -25.382 1.00 64.62 182 LEU A C 1
ATOM 1346 O O . LEU A 1 182 ? 17.560 -22.301 -26.065 1.00 64.62 182 LEU A O 1
ATOM 1350 N N . ASN A 1 183 ? 19.457 -23.477 -25.843 1.00 65.31 183 ASN A N 1
ATOM 1351 C CA . ASN A 1 183 ? 19.370 -24.074 -27.180 1.00 65.31 183 ASN A CA 1
ATOM 1352 C C . ASN A 1 183 ? 18.368 -25.239 -27.248 1.00 65.31 183 ASN A C 1
ATOM 1354 O O . ASN A 1 183 ? 17.903 -25.586 -28.335 1.00 65.31 183 ASN A O 1
ATOM 1358 N N . ALA A 1 184 ? 18.015 -25.833 -26.103 1.00 59.75 184 ALA A N 1
ATOM 1359 C CA . ALA A 1 184 ? 17.014 -26.897 -26.017 1.00 59.75 184 ALA A CA 1
ATOM 1360 C C . ALA A 1 184 ? 15.573 -26.357 -25.934 1.00 59.75 184 ALA A C 1
ATOM 1362 O O . ALA A 1 184 ? 14.611 -27.089 -26.183 1.00 59.75 184 ALA A O 1
ATOM 1363 N N . LEU A 1 185 ? 15.407 -25.071 -25.616 1.00 52.78 185 LEU A N 1
ATOM 1364 C CA . LEU A 1 185 ? 14.109 -24.424 -25.472 1.00 52.78 185 LEU A CA 1
ATOM 1365 C C . LEU A 1 185 ? 13.674 -23.837 -26.818 1.00 52.78 185 LEU A C 1
ATOM 1367 O O . LEU A 1 185 ? 14.203 -22.836 -27.299 1.00 52.78 185 LEU A O 1
ATOM 1371 N N . LYS A 1 186 ? 12.673 -24.464 -27.447 1.00 62.34 186 LYS A N 1
ATOM 1372 C CA . LYS A 1 186 ? 1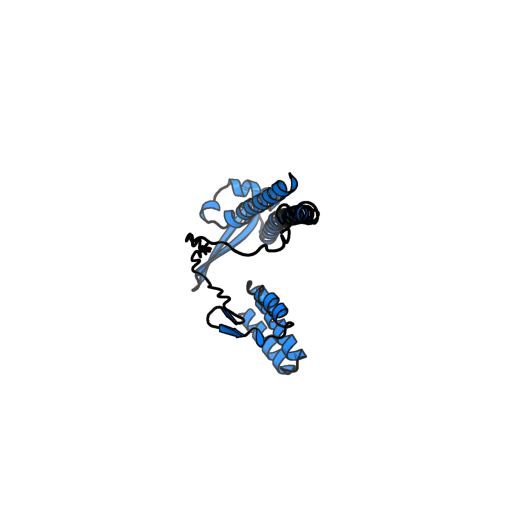2.014 -23.902 -28.636 1.00 62.34 186 LYS A CA 1
ATOM 1373 C C . LYS A 1 186 ? 11.524 -22.487 -28.306 1.00 62.34 186 LYS A C 1
ATOM 1375 O O . LYS A 1 186 ? 10.931 -22.286 -27.250 1.00 62.34 186 LYS A O 1
ATOM 1380 N N . GLN A 1 187 ? 11.705 -21.537 -29.231 1.00 53.59 187 GLN A N 1
ATOM 1381 C CA . GLN A 1 187 ? 11.392 -20.103 -29.059 1.00 53.59 187 GLN A CA 1
ATOM 1382 C C . GLN A 1 187 ? 9.986 -19.795 -28.495 1.00 53.59 187 GLN A C 1
ATOM 1384 O O . GLN A 1 187 ? 9.793 -18.724 -27.939 1.00 53.59 187 GLN A O 1
ATOM 1389 N N . GLY A 1 188 ? 9.025 -20.726 -28.562 1.00 54.38 188 GLY A N 1
ATOM 1390 C CA . GLY A 1 188 ? 7.698 -20.573 -27.949 1.00 54.38 188 GLY A CA 1
ATOM 1391 C C . GLY A 1 188 ? 7.595 -20.864 -26.439 1.00 54.38 188 GLY A C 1
ATOM 1392 O O . GLY A 1 188 ? 6.610 -20.462 -25.832 1.00 54.38 188 GLY A O 1
ATOM 1393 N N . GLN A 1 189 ? 8.568 -21.543 -25.814 1.00 55.03 189 GLN A N 1
ATOM 1394 C CA . GLN A 1 189 ? 8.539 -21.871 -24.372 1.00 55.03 189 GLN A CA 1
ATOM 1395 C C . GLN A 1 189 ? 9.227 -20.823 -23.485 1.00 55.03 189 GLN A C 1
ATOM 1397 O O . GLN A 1 189 ? 8.976 -20.755 -22.283 1.00 55.03 189 GLN A O 1
ATOM 1402 N N . VAL A 1 190 ? 10.082 -19.984 -24.072 1.00 55.88 190 VAL A N 1
ATOM 1403 C CA . VAL A 1 190 ? 10.830 -18.954 -23.336 1.00 55.88 190 VAL A CA 1
ATOM 1404 C C . VAL A 1 190 ? 9.905 -17.815 -22.896 1.00 55.88 190 VAL A C 1
ATOM 1406 O O . VAL A 1 190 ? 10.022 -17.333 -21.772 1.00 55.88 190 VAL A O 1
ATOM 1409 N N . GLU A 1 191 ? 8.925 -17.434 -23.721 1.00 53.97 191 GLU A N 1
ATOM 1410 C CA . GLU A 1 191 ? 7.928 -16.419 -23.346 1.00 53.97 191 GLU A CA 1
ATOM 1411 C C . GLU A 1 191 ? 6.998 -16.905 -22.228 1.00 53.97 191 GLU A C 1
ATOM 1413 O O . GLU A 1 191 ? 6.688 -16.145 -21.313 1.00 53.97 191 GLU A O 1
ATOM 1418 N N . THR A 1 192 ? 6.611 -18.184 -22.243 1.00 56.09 192 THR A N 1
ATOM 1419 C CA . THR A 1 192 ? 5.748 -18.776 -21.209 1.00 56.09 192 THR A CA 1
ATOM 1420 C C . THR A 1 192 ? 6.475 -18.900 -19.874 1.00 56.09 192 THR A C 1
ATOM 1422 O O . THR A 1 192 ? 5.904 -18.568 -18.838 1.00 56.09 192 THR A O 1
ATOM 1425 N N . PHE A 1 193 ? 7.752 -19.288 -19.885 1.00 53.94 193 PHE A N 1
ATOM 1426 C CA . PHE A 1 193 ? 8.544 -19.418 -18.661 1.00 53.94 193 PHE A CA 1
ATOM 1427 C C . PHE A 1 193 ? 8.851 -18.061 -18.007 1.00 53.94 193 PHE A C 1
ATOM 1429 O O . PHE A 1 193 ? 8.752 -17.927 -16.789 1.00 53.94 193 PHE A O 1
ATOM 1436 N N . VAL A 1 194 ? 9.150 -17.024 -18.799 1.00 56.62 194 VAL A N 1
ATOM 1437 C CA . VAL A 1 194 ? 9.371 -15.657 -18.284 1.00 56.62 194 VAL A CA 1
ATOM 1438 C C . VAL A 1 194 ? 8.082 -15.064 -17.705 1.00 56.62 194 VAL A C 1
ATOM 1440 O O . VAL A 1 194 ? 8.122 -14.365 -16.692 1.00 56.62 194 VAL A O 1
ATOM 1443 N N . GLN A 1 195 ? 6.926 -15.387 -18.287 1.00 58.06 195 GLN A N 1
ATOM 1444 C CA . GLN A 1 195 ? 5.626 -14.956 -17.770 1.00 58.06 195 GLN A CA 1
ATOM 1445 C C . GLN A 1 195 ? 5.231 -15.701 -16.481 1.00 58.06 195 GLN A C 1
ATOM 1447 O O . GLN A 1 195 ? 4.566 -15.129 -15.618 1.00 58.06 195 GLN A O 1
ATOM 1452 N N . GLN A 1 196 ? 5.692 -16.945 -16.323 1.00 53.50 196 GLN A N 1
ATOM 1453 C CA . GLN A 1 196 ? 5.449 -17.791 -15.151 1.00 53.50 196 GLN A CA 1
ATOM 1454 C C . GLN A 1 196 ? 6.406 -17.475 -13.985 1.00 53.50 196 GLN A C 1
ATOM 1456 O O . GLN A 1 196 ? 5.992 -17.483 -12.827 1.00 53.50 196 GLN A O 1
ATOM 1461 N N . ALA A 1 197 ? 7.657 -17.102 -14.272 1.00 50.44 197 ALA A N 1
ATOM 1462 C CA . ALA A 1 197 ? 8.645 -16.714 -13.262 1.00 50.44 197 ALA A CA 1
ATOM 1463 C C . ALA A 1 197 ? 8.334 -15.361 -12.587 1.00 50.44 197 ALA A C 1
ATOM 1465 O O . ALA A 1 197 ? 8.772 -15.117 -11.465 1.00 50.44 197 ALA A O 1
ATOM 1466 N N . GLY A 1 198 ? 7.540 -14.494 -13.229 1.00 52.25 198 GLY A N 1
ATOM 1467 C CA . GLY A 1 198 ? 7.101 -13.211 -12.666 1.00 52.25 198 GLY A CA 1
ATOM 1468 C C . GLY A 1 198 ? 5.950 -13.292 -11.650 1.00 52.25 198 GLY A C 1
ATOM 1469 O O . GLY A 1 198 ? 5.578 -12.261 -11.096 1.00 52.25 198 GLY A O 1
ATOM 1470 N N . GLN A 1 199 ? 5.371 -14.476 -11.408 1.00 49.00 199 GLN A N 1
ATOM 1471 C CA . GLN A 1 199 ? 4.191 -14.663 -10.540 1.00 49.00 199 GLN A CA 1
ATOM 1472 C C . GLN A 1 199 ? 4.488 -15.367 -9.204 1.00 49.00 199 GLN A C 1
ATOM 1474 O O . GLN A 1 199 ? 3.569 -15.670 -8.444 1.00 49.00 199 GLN A O 1
ATOM 1479 N N . ILE A 1 200 ? 5.761 -15.601 -8.880 1.00 44.81 200 ILE A N 1
ATOM 1480 C CA . ILE A 1 200 ? 6.165 -16.242 -7.623 1.00 44.81 200 ILE A CA 1
ATOM 1481 C C . ILE A 1 200 ? 6.185 -15.183 -6.513 1.00 44.81 200 ILE A C 1
ATOM 1483 O O . ILE A 1 200 ? 7.218 -14.596 -6.204 1.00 44.81 200 ILE A O 1
ATOM 1487 N N . GLY A 1 201 ? 5.019 -14.892 -5.939 1.00 48.34 201 GLY A N 1
ATOM 1488 C CA . GLY A 1 201 ? 4.924 -13.986 -4.797 1.00 48.34 201 GLY A CA 1
ATOM 1489 C C . GLY A 1 201 ? 3.496 -13.635 -4.417 1.00 48.34 201 GLY A C 1
ATOM 1490 O O . GLY A 1 201 ? 3.035 -12.554 -4.764 1.00 48.34 201 GLY A O 1
ATOM 1491 N N . THR A 1 202 ? 2.796 -14.555 -3.744 1.00 45.19 202 THR A N 1
ATOM 1492 C CA . THR A 1 202 ? 1.751 -14.339 -2.710 1.00 45.19 202 THR A CA 1
ATOM 1493 C C . THR A 1 202 ? 1.009 -15.658 -2.476 1.00 45.19 202 THR A C 1
ATOM 1495 O O . THR A 1 202 ? 0.475 -16.254 -3.405 1.00 45.19 202 THR A O 1
ATOM 1498 N N . THR A 1 203 ? 0.966 -16.122 -1.231 1.00 54.25 203 THR A N 1
ATOM 1499 C CA . THR A 1 203 ? 0.512 -17.463 -0.813 1.00 54.25 203 THR A CA 1
ATOM 1500 C C . THR A 1 203 ? -0.930 -17.794 -1.233 1.00 54.25 203 THR A C 1
ATOM 1502 O O . THR A 1 203 ? -1.235 -18.943 -1.528 1.00 54.25 203 THR A O 1
ATOM 1505 N N . ALA A 1 204 ? -1.803 -16.789 -1.381 1.00 55.00 204 ALA A N 1
ATOM 1506 C CA . ALA A 1 204 ? -3.170 -16.961 -1.890 1.00 55.00 204 ALA A CA 1
ATOM 1507 C C . ALA A 1 204 ? -3.242 -17.258 -3.405 1.00 55.00 204 ALA A C 1
ATOM 1509 O O . ALA A 1 204 ? -4.188 -17.890 -3.873 1.00 55.00 204 ALA A O 1
ATOM 1510 N N . ASN A 1 205 ? -2.229 -16.848 -4.177 1.00 65.19 205 ASN A N 1
ATOM 1511 C CA . ASN A 1 205 ? -2.137 -17.137 -5.609 1.00 65.19 205 ASN A CA 1
ATOM 1512 C C . ASN A 1 205 ? -1.522 -18.521 -5.897 1.00 65.19 205 ASN A C 1
ATOM 1514 O O . ASN A 1 205 ? -1.656 -19.015 -7.019 1.00 65.19 205 ASN A O 1
ATOM 1518 N N . ASP A 1 206 ? -0.913 -19.182 -4.901 1.00 77.88 206 ASP A N 1
ATOM 1519 C CA . ASP A 1 206 ? -0.325 -20.523 -5.065 1.00 77.88 206 ASP A CA 1
ATOM 1520 C C . ASP A 1 206 ? -1.404 -21.610 -5.207 1.00 77.88 206 ASP A C 1
ATOM 1522 O O . ASP A 1 206 ? -1.282 -22.496 -6.051 1.00 77.88 206 ASP A O 1
ATOM 1526 N N . LEU A 1 207 ? -2.521 -21.507 -4.473 1.00 83.56 207 LEU A N 1
ATOM 1527 C CA . LEU A 1 207 ? -3.634 -22.463 -4.586 1.00 83.56 207 LEU A CA 1
ATOM 1528 C C . LEU A 1 207 ? -4.251 -22.441 -5.991 1.00 83.56 207 LEU A C 1
ATOM 1530 O O . LEU A 1 207 ? -4.433 -23.483 -6.622 1.00 83.56 207 LEU A O 1
ATOM 1534 N N . VAL A 1 208 ? -4.543 -21.241 -6.501 1.00 86.69 208 VAL A N 1
ATOM 1535 C CA . VAL A 1 208 ? -5.106 -21.061 -7.847 1.00 86.69 208 VAL A CA 1
ATOM 1536 C C . VAL A 1 208 ? -4.111 -21.536 -8.909 1.00 86.69 208 VAL A C 1
ATOM 1538 O O . VAL A 1 208 ? -4.511 -22.202 -9.867 1.00 86.69 208 VAL A O 1
ATOM 1541 N N . GLY A 1 209 ? -2.816 -21.265 -8.715 1.00 86.94 209 GLY A N 1
ATOM 1542 C CA . GLY A 1 209 ? -1.745 -21.760 -9.579 1.00 86.94 209 GLY A CA 1
ATOM 1543 C C . GLY A 1 209 ? -1.683 -23.289 -9.631 1.00 86.94 209 GLY A C 1
ATOM 1544 O O . GLY A 1 209 ? -1.686 -23.870 -10.719 1.00 86.94 209 GLY A O 1
ATOM 1545 N N . ARG A 1 210 ? -1.713 -23.955 -8.472 1.00 86.50 210 ARG A N 1
ATOM 1546 C CA . ARG A 1 210 ? -1.677 -25.424 -8.367 1.00 86.50 210 ARG A CA 1
ATOM 1547 C C . ARG A 1 210 ? -2.928 -26.091 -8.934 1.00 86.50 210 ARG A C 1
ATOM 1549 O O . ARG A 1 210 ? -2.812 -27.089 -9.644 1.00 86.50 210 ARG A O 1
ATOM 1556 N N . LEU A 1 211 ? -4.114 -25.529 -8.690 1.00 91.31 211 LEU A N 1
ATOM 1557 C CA . LEU A 1 211 ? -5.364 -26.034 -9.272 1.00 91.31 211 LEU A CA 1
ATOM 1558 C C . LEU A 1 211 ? -5.356 -25.933 -10.800 1.00 91.31 211 LEU A C 1
ATOM 1560 O O . LEU A 1 211 ? -5.786 -26.864 -11.486 1.00 91.31 211 LEU A O 1
ATOM 1564 N N . LYS A 1 212 ? -4.817 -24.835 -11.340 1.00 94.19 212 LYS A N 1
ATOM 1565 C CA . LYS A 1 212 ? -4.652 -24.667 -12.784 1.00 94.19 212 LYS A CA 1
ATOM 1566 C C . LYS A 1 212 ? -3.666 -25.688 -13.363 1.00 94.19 212 LYS A C 1
ATOM 1568 O O . LYS A 1 212 ? -3.972 -26.306 -14.379 1.00 94.19 212 LYS A O 1
ATOM 1573 N N . GLN A 1 213 ? -2.539 -25.923 -12.692 1.00 90.62 213 GLN A N 1
ATOM 1574 C CA . GLN A 1 213 ? -1.539 -26.908 -13.118 1.00 90.62 213 GLN A CA 1
ATOM 1575 C C . GLN A 1 213 ? -2.099 -28.342 -13.135 1.00 90.62 213 GLN A C 1
ATOM 1577 O O . GLN A 1 213 ? -1.858 -29.094 -14.080 1.00 90.62 213 GLN A O 1
ATOM 1582 N N . LEU A 1 214 ? -2.898 -28.710 -12.129 1.00 93.12 214 LEU A N 1
ATOM 1583 C CA . LEU A 1 214 ? -3.610 -29.993 -12.083 1.00 93.12 214 LEU A CA 1
ATOM 1584 C C . LEU A 1 214 ? -4.596 -30.150 -13.244 1.00 93.12 214 LEU A C 1
ATOM 1586 O O . LEU A 1 214 ? -4.713 -31.231 -13.823 1.00 93.12 214 LEU A O 1
ATOM 1590 N N . GLN A 1 215 ? -5.295 -29.076 -13.603 1.00 91.62 215 GLN A N 1
ATOM 1591 C CA . GLN A 1 215 ? -6.250 -29.106 -14.704 1.00 91.62 215 GLN A CA 1
ATOM 1592 C C . GLN A 1 215 ? -5.558 -29.232 -16.068 1.00 91.62 215 GLN A C 1
ATOM 1594 O O . GLN A 1 215 ? -5.993 -30.035 -16.891 1.00 91.62 215 GLN A O 1
ATOM 1599 N N . GLU A 1 216 ? -4.436 -28.537 -16.274 1.00 94.75 216 GLU A N 1
ATOM 1600 C CA . GLU A 1 216 ? -3.611 -28.686 -17.481 1.00 94.75 216 GLU A CA 1
ATOM 1601 C C . GLU A 1 216 ? -3.051 -30.112 -17.622 1.00 94.75 216 GLU A C 1
ATOM 1603 O O . GLU A 1 216 ? -3.084 -30.679 -18.714 1.00 94.75 216 GLU A O 1
ATOM 1608 N N . ALA A 1 217 ? -2.608 -30.738 -16.525 1.00 92.38 217 ALA A N 1
ATOM 1609 C CA . ALA A 1 217 ? -2.149 -32.130 -16.545 1.00 92.38 217 ALA A CA 1
ATOM 1610 C C . ALA A 1 217 ? -3.272 -33.115 -16.919 1.00 92.38 217 ALA A C 1
ATOM 1612 O O . ALA A 1 217 ? -3.040 -34.072 -17.664 1.00 92.38 217 ALA A O 1
ATOM 1613 N N . ARG A 1 218 ? -4.500 -32.872 -16.440 1.00 95.75 218 ARG A N 1
ATOM 1614 C CA . ARG A 1 218 ? -5.680 -33.677 -16.792 1.00 95.75 218 ARG A CA 1
ATOM 1615 C C . ARG A 1 218 ? -6.027 -33.537 -18.270 1.00 95.75 218 ARG A C 1
ATOM 1617 O O . ARG A 1 218 ? -6.249 -34.538 -18.946 1.00 95.75 218 ARG A O 1
ATOM 1624 N N . ASP A 1 219 ? -6.056 -32.307 -18.775 1.00 95.94 219 ASP A N 1
ATOM 1625 C CA . ASP A 1 219 ? -6.409 -32.025 -20.168 1.00 95.94 219 ASP A CA 1
ATOM 1626 C C . ASP A 1 219 ? -5.326 -32.528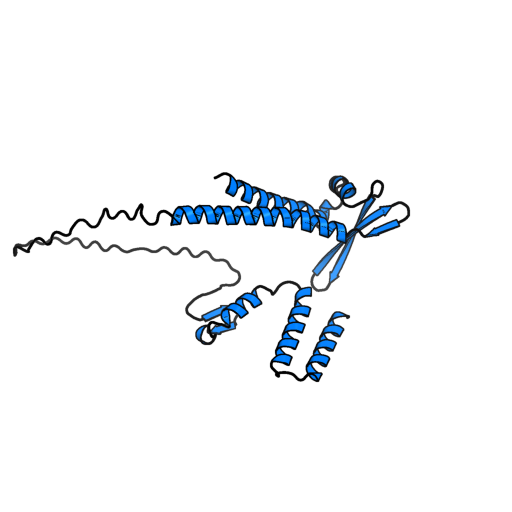 -21.145 1.00 95.94 219 ASP A C 1
ATOM 1628 O O . ASP A 1 219 ? -5.636 -32.916 -22.271 1.00 95.94 219 ASP A O 1
ATOM 1632 N N . ALA A 1 220 ? -4.072 -32.624 -20.691 1.00 95.38 220 ALA A N 1
ATOM 1633 C CA . ALA A 1 220 ? -2.982 -33.283 -21.410 1.00 95.38 220 ALA A CA 1
ATOM 1634 C C . ALA A 1 220 ? -3.028 -34.827 -21.353 1.00 95.38 220 ALA A C 1
ATOM 1636 O O . ALA A 1 220 ? -2.197 -35.482 -21.982 1.00 95.38 220 ALA A O 1
ATOM 1637 N N . GLY A 1 221 ? -3.963 -35.422 -20.602 1.00 94.06 221 GLY A N 1
ATOM 1638 C CA . GLY A 1 221 ? -4.073 -36.874 -20.427 1.00 94.06 221 GLY A CA 1
ATOM 1639 C C . GLY A 1 221 ? -2.944 -37.499 -19.599 1.00 94.06 221 GLY A C 1
ATOM 1640 O O . GLY A 1 221 ? -2.748 -38.710 -19.667 1.00 94.06 221 GLY A O 1
ATOM 1641 N N . LEU A 1 222 ? -2.193 -36.689 -18.840 1.00 95.12 222 LEU A N 1
ATOM 1642 C CA . LEU A 1 222 ? -1.104 -37.147 -17.965 1.00 95.12 222 LEU A CA 1
ATOM 1643 C C . LEU A 1 222 ? -1.624 -37.747 -16.654 1.00 95.12 222 LEU A C 1
ATOM 1645 O O . LEU A 1 222 ? -0.931 -38.554 -16.042 1.00 95.12 222 LEU A O 1
ATOM 1649 N N . ILE A 1 223 ? -2.825 -37.347 -16.231 1.00 95.31 223 ILE A N 1
ATOM 1650 C CA . ILE A 1 223 ? -3.496 -37.857 -15.033 1.00 95.31 223 ILE A CA 1
ATOM 1651 C C . ILE A 1 223 ? -4.933 -38.253 -15.354 1.00 95.31 223 ILE A C 1
ATOM 1653 O O . ILE A 1 223 ? -5.597 -37.654 -16.207 1.00 95.31 223 ILE A O 1
ATOM 1657 N N . THR A 1 224 ? -5.425 -39.264 -14.651 1.00 95.69 224 THR A N 1
ATOM 1658 C CA . THR A 1 224 ? -6.811 -39.723 -14.771 1.00 95.69 224 THR A CA 1
ATOM 1659 C C . THR A 1 224 ? -7.771 -38.805 -14.006 1.00 95.69 224 THR A C 1
ATOM 1661 O O . THR A 1 224 ? -7.379 -38.121 -13.058 1.00 95.69 224 THR A O 1
ATOM 1664 N N . SER A 1 225 ? -9.060 -38.797 -14.373 1.00 94.75 225 SER A N 1
ATOM 1665 C CA . SER A 1 225 ? -10.071 -37.984 -13.670 1.00 94.75 225 SER A CA 1
ATOM 1666 C C . SER A 1 225 ? -10.141 -38.295 -12.170 1.00 94.75 225 SER A C 1
ATOM 1668 O O . SER A 1 225 ? -10.281 -37.380 -11.368 1.00 94.75 225 SER A O 1
ATOM 1670 N N . SER A 1 226 ? -9.958 -39.559 -11.777 1.00 95.88 226 SER A N 1
ATOM 1671 C CA . SER A 1 226 ? -9.937 -39.966 -10.368 1.00 95.88 226 SER A CA 1
ATOM 1672 C C . SER A 1 226 ? -8.714 -39.461 -9.595 1.00 95.88 226 SER A C 1
ATOM 1674 O O . SER A 1 226 ? -8.825 -39.160 -8.410 1.00 95.88 226 SER A O 1
ATOM 1676 N N . GLU A 1 227 ? -7.545 -39.358 -10.236 1.00 93.88 227 GLU A N 1
ATOM 1677 C CA . GLU A 1 227 ? -6.339 -38.808 -9.597 1.00 93.88 227 GLU A CA 1
ATOM 1678 C C . GLU A 1 227 ? -6.444 -37.296 -9.415 1.00 93.88 227 GLU A C 1
ATOM 1680 O O . GLU A 1 227 ? -6.035 -36.774 -8.379 1.00 93.88 227 GLU A O 1
ATOM 1685 N N . TYR A 1 228 ? -7.047 -36.607 -10.389 1.00 94.94 228 TYR A N 1
ATOM 1686 C CA . TYR A 1 228 ? -7.351 -35.183 -10.281 1.00 94.94 228 TYR A CA 1
ATOM 1687 C C . TYR A 1 228 ? -8.247 -34.891 -9.070 1.00 94.94 228 TYR A C 1
ATOM 1689 O O . TYR A 1 228 ? -7.919 -34.012 -8.272 1.00 94.94 228 TYR A O 1
ATOM 1697 N N . ASP A 1 229 ? -9.336 -35.647 -8.892 1.00 96.12 229 ASP A N 1
ATOM 1698 C CA . ASP A 1 229 ? -10.262 -35.434 -7.773 1.00 96.12 229 ASP A CA 1
ATOM 1699 C C . ASP A 1 229 ? -9.592 -35.690 -6.413 1.00 96.12 229 ASP A C 1
ATOM 1701 O O . ASP A 1 229 ? -9.784 -34.906 -5.480 1.00 96.12 229 ASP A O 1
ATOM 1705 N N . ARG A 1 230 ? -8.731 -36.717 -6.321 1.00 96.81 230 ARG A N 1
ATOM 1706 C CA . ARG A 1 230 ? -7.967 -37.016 -5.099 1.00 96.81 230 ARG A CA 1
ATOM 1707 C C . ARG A 1 230 ? -6.990 -35.893 -4.743 1.00 96.81 230 ARG A C 1
ATOM 1709 O O . ARG A 1 230 ? -6.972 -35.446 -3.602 1.00 96.81 230 ARG A O 1
ATOM 1716 N N . LEU A 1 231 ? -6.205 -35.422 -5.715 1.00 95.31 231 LEU A N 1
ATOM 1717 C CA . LEU A 1 231 ? -5.221 -34.351 -5.504 1.00 95.31 231 LEU A CA 1
ATOM 1718 C C . LEU A 1 231 ? -5.898 -33.017 -5.185 1.00 95.31 231 LEU A C 1
ATOM 1720 O O . LEU A 1 231 ? -5.391 -32.243 -4.377 1.00 95.31 231 LEU A O 1
ATOM 1724 N N . ARG A 1 232 ? -7.067 -32.756 -5.780 1.00 94.25 232 ARG A N 1
ATOM 1725 C CA . ARG A 1 232 ? -7.878 -31.581 -5.459 1.00 94.25 232 ARG A CA 1
ATOM 1726 C C . ARG A 1 232 ? -8.376 -31.609 -4.013 1.00 94.25 232 ARG A C 1
ATOM 1728 O O . ARG A 1 232 ? -8.349 -30.567 -3.369 1.00 94.25 232 ARG A O 1
ATOM 1735 N N . GLN A 1 233 ? -8.836 -32.759 -3.521 1.00 94.62 233 GLN A N 1
ATOM 1736 C CA . GLN A 1 233 ? -9.272 -32.904 -2.127 1.00 94.62 233 GLN A CA 1
ATOM 1737 C C . GLN A 1 233 ? -8.105 -32.759 -1.149 1.00 94.62 233 GLN A C 1
ATOM 1739 O O . GLN A 1 233 ? -8.216 -31.987 -0.209 1.00 94.62 233 GLN A O 1
ATOM 1744 N N . GLU A 1 234 ? -6.960 -33.380 -1.432 1.00 93.88 234 GLU A N 1
ATOM 1745 C CA . GLU A 1 234 ? -5.744 -33.250 -0.613 1.00 93.88 234 GLU A CA 1
ATOM 1746 C C . GLU A 1 234 ? -5.262 -31.789 -0.504 1.00 93.88 234 GLU A C 1
ATOM 1748 O O . GLU A 1 234 ? -4.853 -31.336 0.563 1.00 93.88 234 GLU A O 1
ATOM 1753 N N . LEU A 1 235 ? -5.366 -31.020 -1.596 1.00 91.06 235 LEU A N 1
ATOM 1754 C CA . LEU A 1 235 ? -5.064 -29.584 -1.610 1.00 91.06 235 LEU A CA 1
ATOM 1755 C C . LEU A 1 235 ? -6.056 -28.741 -0.806 1.00 91.06 235 LEU A C 1
ATOM 1757 O O . LEU A 1 235 ? -5.648 -27.733 -0.240 1.00 91.06 235 LEU A O 1
ATOM 1761 N N . LEU A 1 236 ? -7.338 -29.112 -0.796 1.00 88.62 236 LEU A N 1
ATOM 1762 C CA . LEU A 1 236 ? -8.360 -28.405 -0.024 1.00 88.62 236 LEU A CA 1
ATOM 1763 C C . LEU A 1 236 ? -8.233 -28.709 1.473 1.00 88.62 236 LEU A C 1
ATOM 1765 O O . LEU A 1 236 ? -8.303 -27.776 2.265 1.00 88.62 236 LEU A O 1
ATOM 1769 N N . ASP A 1 237 ? -7.982 -29.969 1.838 1.00 92.88 237 ASP A N 1
ATOM 1770 C CA . ASP A 1 237 ? -7.840 -30.397 3.234 1.00 92.88 237 ASP A CA 1
ATOM 1771 C C . ASP A 1 237 ? -6.618 -29.740 3.900 1.00 92.88 237 ASP A C 1
ATOM 1773 O O . ASP A 1 237 ? -6.737 -29.178 4.985 1.00 92.88 237 ASP A O 1
ATOM 1777 N N . ASN A 1 238 ? -5.474 -29.689 3.204 1.00 87.56 238 ASN A N 1
ATOM 1778 C CA . ASN A 1 238 ? -4.243 -29.048 3.696 1.00 87.56 238 ASN A CA 1
ATOM 1779 C C . ASN A 1 238 ? -4.341 -27.510 3.817 1.00 87.56 238 ASN A C 1
ATOM 1781 O O . ASN A 1 238 ? -3.403 -26.861 4.263 1.00 87.56 238 ASN A O 1
ATOM 1785 N N . TRP A 1 239 ? -5.439 -26.910 3.350 1.00 84.75 239 TRP A N 1
ATOM 1786 C CA . TRP A 1 239 ? -5.720 -25.478 3.504 1.00 84.75 239 TRP A CA 1
ATOM 1787 C C . TRP A 1 239 ? -6.732 -25.177 4.612 1.00 84.75 239 TRP A C 1
ATOM 1789 O O . TRP A 1 239 ? -6.891 -24.015 4.983 1.00 84.75 239 TRP A O 1
ATOM 1799 N N . THR A 1 240 ? -7.454 -26.191 5.090 1.00 82.81 240 THR A N 1
ATOM 1800 C CA . THR A 1 240 ? -8.431 -26.055 6.179 1.00 82.81 240 THR A CA 1
ATOM 1801 C C . THR A 1 240 ? -7.869 -26.366 7.566 1.00 82.81 240 THR A C 1
ATOM 1803 O O . THR A 1 240 ? -8.535 -26.016 8.540 1.00 82.81 240 THR A O 1
ATOM 1806 N N . ASP A 1 241 ? -6.689 -26.986 7.650 1.00 66.94 241 ASP A N 1
ATOM 1807 C CA . ASP A 1 241 ? -5.915 -27.196 8.887 1.00 66.94 241 ASP A CA 1
ATOM 1808 C C . ASP A 1 241 ? -4.999 -25.998 9.201 1.00 66.94 241 ASP A C 1
ATOM 1810 O O . ASP A 1 241 ? -4.871 -25.657 10.402 1.00 66.94 241 ASP A O 1
#

Foldseek 3Di:
DVLQVVLVVLQVVLVVLLCLQPVQCQDVVNVPPVVNQVVCCVVQHDPQWGKDKDWDWDQDPVGTDIDIWIWTDDPPDTDTRRVVSVVCSCCSNVVSNVVSVVSNVVVVVVVVVVVVVPPDDDPPPVPPPDPPPDPDDDDDDDDDDDDDDDDDDDDDDDDDDPDWDQDPDDQWTDTPNDIDRNVVDDPVVVVVVVVVVVPPDDPVVVLVVVLVVLVVCVVVVVDDPVVSVVVNVVSVVVVVD